Protein AF-A0A9P8SIM9-F1 (afdb_monomer)

Foldseek 3Di:
DDDDPPDPVQPPDDDDVPPVVVVVVVVVVVVVVVVPDDDDDDDDDDDDDDDDDDDDDPDDPDDPDDDPPDDPPCPPPFDKKWKKKWWFQPPPPDDDDDDPDDPPRDHIFIWIWIQDDPDDQFGTKIWFWDDDLQQFTDIDIDTGDDLVVLLVVVVVVVPDDDDDDDDDDDPDDPPPPDPSTHTDDIGTQAIFGNVCVVVLVVLLVVLGGGGNQDDVVHGPDVPDDDDDRVNSVVSSSVVCVVVVGGGRCPPPPPD

pLDDT: mean 73.56, std 20.82, range [33.5, 98.06]

Mean predicted aligned error: 15.2 Å

Secondary structure (DSSP, 8-state):
-------TTSSS--TTSHHHHHHHHHHHHHHHTTTT------------PPPPPPPPPPPP---TT--------------EEEEEEEEE------------S----PPPEEEEEEE--SSSS--EEEEEEEEETTTEEEEEEEEE--HHHHHHHHHHHTS-PPPP----------------PPEEEEEEEEEEEGGGHHHHHHHHHHSPPP---EETTEESSTTS----HHHHHHHHHHHHHHTT-EE--------

Solvent-accessible surface area (backbone atoms only — not comparable to full-atom values): 16528 Å² total; per-residue (Å²): 140,80,84,82,90,76,63,88,85,69,78,83,64,72,77,87,64,48,67,62,56,54,46,51,52,51,50,50,54,56,53,64,62,60,78,70,66,79,92,81,82,88,88,86,91,79,94,74,83,80,79,84,79,79,79,82,77,76,82,74,88,73,75,93,77,74,80,78,73,73,72,87,79,69,70,75,76,73,48,69,26,46,33,29,41,35,35,24,48,54,70,76,83,77,85,81,87,87,74,96,65,81,84,73,75,67,66,64,47,35,36,38,38,35,42,74,42,96,73,70,90,52,24,25,39,37,43,36,48,50,72,42,52,58,78,19,34,42,72,50,80,42,80,33,61,56,67,68,59,57,42,50,54,57,57,64,68,73,71,68,80,84,80,80,87,80,95,73,88,82,79,80,72,84,85,75,81,67,80,88,57,51,67,73,45,79,41,83,57,30,36,27,48,52,88,43,47,65,58,52,51,50,50,47,67,70,49,72,51,46,59,59,44,28,61,80,94,41,60,73,51,84,86,60,78,91,68,51,41,55,54,52,53,52,50,40,52,52,50,32,40,74,71,68,47,40,45,61,68,78,72,81,80,75,125

InterPro domains:
  IPR046670 Protein of unknown function DUF6540 [PF20174] (183-247)

Organism: NCBI:txid111463

Radius of gyration: 27.9 Å; Cα contacts (8 Å, |Δi|>4): 263; chains: 1; bounding box: 62×76×85 Å

Nearest PDB structures (foldseek):
  4v7e-assembly1_CB  TM=2.431E-01  e=4.559E+00  Triticum aestivum
  6uz7-assembly1_AB  TM=2.032E-01  e=3.611E+00  Kluyveromyces lactis

Sequence (255 aa):
MERIIGNEYCCAISPPAAPDFCLHMALFYRRCNRTGQPLRTSPATVLASPPPTPPPARPLPLPPGCCRAQPPSREPRMGRYAVYRLIYESGRAGGGHHHQHQHQHQPPLHRLFVETGLAGPVRGLYLDVTGSPETGMRYTEMPGDDPERLAAAAVSTSSSPLPSLFSASSASPPSSSAPVLALQTKTLVGTIAAEDFDRFRDICRRNPPPPRQFDGARRLVPWVPVRRSQDWVHESIARSVAEGILDVGLRQQSA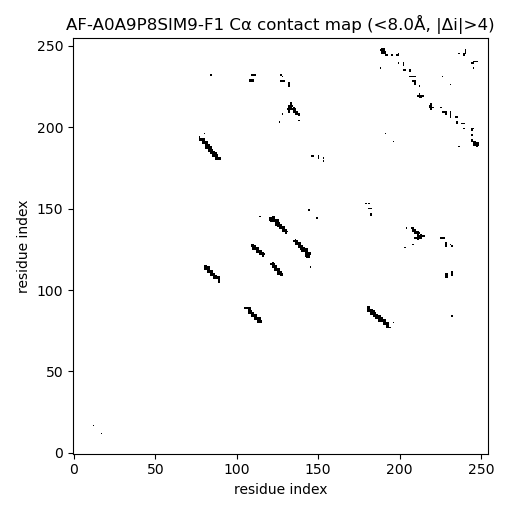

Structure (mmCIF, N/CA/C/O backbone):
data_AF-A0A9P8SIM9-F1
#
_entry.id   AF-A0A9P8SIM9-F1
#
loop_
_atom_site.group_PDB
_atom_site.id
_atom_site.type_symbol
_atom_site.label_atom_id
_atom_site.label_alt_id
_atom_site.label_comp_id
_atom_site.label_asym_id
_atom_site.label_entity_id
_atom_site.label_seq_id
_atom_site.pdbx_PDB_ins_code
_atom_site.Cartn_x
_atom_site.Cartn_y
_atom_site.Cartn_z
_atom_site.occupancy
_atom_site.B_iso_or_equiv
_atom_site.auth_seq_id
_atom_site.auth_comp_id
_atom_site.auth_asym_id
_atom_site.auth_atom_id
_atom_site.pdbx_PDB_model_num
ATOM 1 N N . MET A 1 1 ? -32.862 12.623 -4.678 1.00 33.50 1 MET A N 1
ATOM 2 C CA . MET A 1 1 ? -32.352 11.561 -5.571 1.00 33.50 1 MET A CA 1
ATOM 3 C C . MET A 1 1 ? -30.937 11.939 -5.973 1.00 33.50 1 MET A C 1
ATOM 5 O O . MET A 1 1 ? -30.756 12.684 -6.926 1.00 33.50 1 MET A O 1
ATOM 9 N N . GLU A 1 2 ? -29.949 11.513 -5.191 1.00 34.03 2 GLU A N 1
ATOM 10 C CA . GLU A 1 2 ? -28.532 11.722 -5.508 1.00 34.03 2 GLU A CA 1
ATOM 11 C C . GLU A 1 2 ? -28.018 10.559 -6.359 1.00 34.03 2 GLU A C 1
ATOM 13 O O . GLU A 1 2 ? -28.406 9.406 -6.166 1.00 34.03 2 GLU A O 1
ATOM 18 N N . ARG A 1 3 ? -27.201 10.889 -7.363 1.00 34.34 3 ARG A N 1
ATOM 19 C CA . ARG A 1 3 ? -26.697 9.955 -8.370 1.00 34.34 3 ARG A CA 1
ATOM 20 C C . ARG A 1 3 ? -25.709 8.976 -7.734 1.00 34.34 3 ARG A C 1
ATOM 22 O O . ARG A 1 3 ? -24.690 9.380 -7.188 1.00 34.34 3 ARG A O 1
ATOM 29 N N . ILE A 1 4 ? -26.010 7.689 -7.861 1.00 37.62 4 ILE A N 1
ATOM 30 C CA . ILE A 1 4 ? -25.121 6.576 -7.527 1.00 37.62 4 ILE A CA 1
ATOM 31 C C . ILE A 1 4 ? -23.921 6.631 -8.485 1.00 37.62 4 ILE A C 1
ATOM 33 O O . ILE A 1 4 ? -24.071 6.361 -9.676 1.00 37.62 4 ILE A O 1
ATOM 37 N N . ILE A 1 5 ? -22.733 6.980 -7.985 1.00 43.72 5 ILE A N 1
ATOM 38 C CA . ILE A 1 5 ? -21.467 6.746 -8.693 1.00 43.72 5 ILE A CA 1
ATOM 39 C C . ILE A 1 5 ? -21.086 5.295 -8.407 1.00 43.72 5 ILE A C 1
ATOM 41 O O . ILE A 1 5 ? -20.429 4.976 -7.423 1.00 43.72 5 ILE A O 1
ATOM 45 N N . GLY A 1 6 ? -21.603 4.390 -9.229 1.00 43.78 6 GLY A N 1
ATOM 46 C CA . GLY A 1 6 ? -21.235 2.983 -9.218 1.00 43.78 6 GLY A CA 1
ATOM 47 C C . GLY A 1 6 ? -20.910 2.572 -10.639 1.00 43.78 6 GLY A C 1
ATOM 48 O O . GLY A 1 6 ? -21.838 2.258 -11.373 1.00 43.78 6 GLY A O 1
ATOM 49 N N . ASN A 1 7 ? -19.631 2.645 -11.037 1.00 41.56 7 ASN A N 1
ATOM 50 C CA . A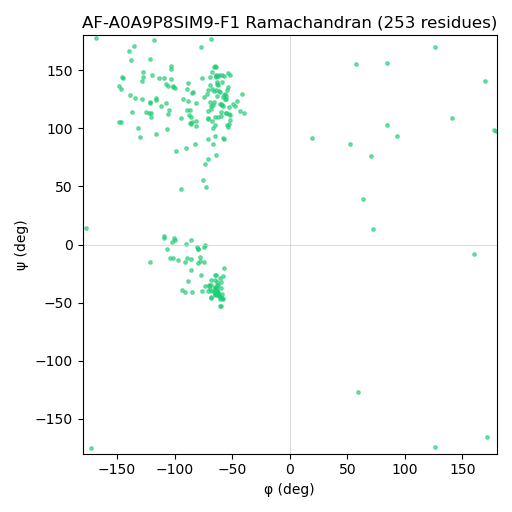SN A 1 7 ? -19.088 1.836 -12.145 1.00 41.56 7 ASN A CA 1
ATOM 51 C C . ASN A 1 7 ? -17.582 1.968 -12.439 1.00 41.56 7 ASN A C 1
ATOM 53 O O . ASN A 1 7 ? -17.118 1.478 -13.467 1.00 41.56 7 ASN A O 1
ATOM 57 N N . GLU A 1 8 ? -16.766 2.547 -11.564 1.00 45.84 8 GLU A N 1
ATOM 58 C CA . GLU A 1 8 ? -15.333 2.705 -11.866 1.00 45.84 8 GLU A CA 1
ATOM 59 C C . GLU A 1 8 ? -14.495 1.410 -11.786 1.00 45.84 8 GLU A C 1
ATOM 61 O O . GLU A 1 8 ? -13.321 1.410 -12.146 1.00 45.84 8 GLU A O 1
ATOM 66 N N . TYR A 1 9 ? -15.108 0.266 -11.455 1.00 47.44 9 TYR A N 1
ATOM 67 C CA . TYR A 1 9 ? -14.453 -1.050 -11.508 1.00 47.44 9 TYR A CA 1
ATOM 68 C C . TYR A 1 9 ? -14.570 -1.786 -12.856 1.00 47.44 9 TYR A C 1
ATOM 70 O O . TYR A 1 9 ? -13.851 -2.761 -13.060 1.00 47.44 9 TYR A O 1
ATOM 78 N N . CYS A 1 10 ? -15.418 -1.343 -13.794 1.00 42.34 10 CYS A N 1
ATOM 79 C CA . CYS A 1 10 ? -15.639 -2.075 -15.055 1.00 42.34 10 CYS A CA 1
ATOM 80 C C . CYS A 1 10 ? -14.905 -1.496 -16.279 1.00 42.34 10 CYS A C 1
ATOM 82 O O . CYS A 1 10 ? -14.829 -2.165 -17.306 1.00 42.34 10 CYS A O 1
ATOM 84 N N . CYS A 1 11 ? -14.336 -0.289 -16.202 1.00 40.94 11 CYS A N 1
ATOM 85 C CA . CYS A 1 11 ? -13.889 0.430 -17.406 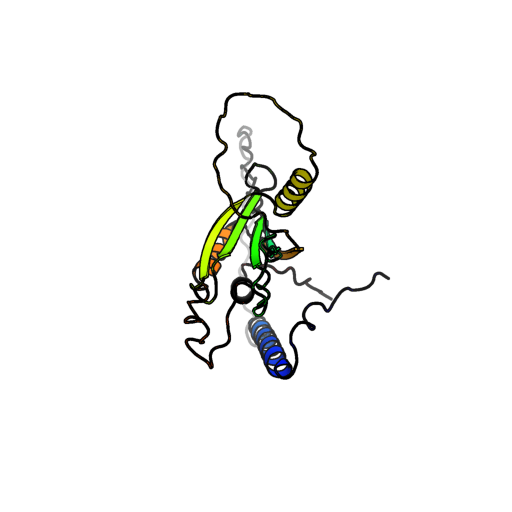1.00 40.94 11 CYS A CA 1
ATOM 86 C C . CYS A 1 11 ? -12.380 0.352 -17.715 1.00 40.94 11 CYS A C 1
ATOM 88 O O . CYS A 1 11 ? -11.939 0.973 -18.676 1.00 40.94 11 CYS A O 1
ATOM 90 N N . ALA A 1 12 ? -11.578 -0.396 -16.948 1.00 44.53 12 ALA A N 1
ATOM 91 C CA . ALA A 1 12 ? -10.123 -0.474 -17.162 1.00 44.53 12 ALA A CA 1
ATOM 92 C C . ALA A 1 12 ? -9.638 -1.756 -17.872 1.00 44.53 12 ALA A C 1
ATOM 94 O O . ALA A 1 12 ? -8.434 -1.925 -18.062 1.00 44.53 12 ALA A O 1
ATOM 95 N N . ILE A 1 13 ? -10.540 -2.662 -18.271 1.00 45.72 13 ILE A N 1
ATOM 96 C CA . ILE A 1 13 ? -10.179 -3.899 -18.981 1.00 45.72 13 ILE A CA 1
ATOM 97 C C . ILE A 1 13 ? -10.586 -3.756 -20.450 1.00 45.72 13 ILE A C 1
ATOM 99 O O . ILE A 1 13 ? -11.751 -3.927 -20.803 1.00 45.72 13 ILE A O 1
ATOM 103 N N . SER A 1 14 ? -9.627 -3.435 -21.319 1.00 38.97 14 SER A N 1
ATOM 104 C CA . SER A 1 14 ? -9.856 -3.432 -22.768 1.00 38.97 14 SER A CA 1
ATOM 105 C C . SER A 1 14 ? -10.167 -4.859 -23.270 1.00 38.97 14 SER A C 1
ATOM 107 O O . SER A 1 14 ? -9.442 -5.793 -22.908 1.00 38.97 14 SER A O 1
ATOM 109 N N . PRO A 1 15 ? -11.205 -5.074 -24.108 1.00 42.22 15 PRO A N 1
ATOM 110 C CA . PRO A 1 15 ? -11.483 -6.379 -24.721 1.00 42.22 15 PRO A CA 1
ATOM 111 C C . PRO A 1 15 ? -10.313 -6.818 -25.622 1.00 42.22 15 PRO A C 1
ATOM 113 O O . PRO A 1 15 ? -9.701 -5.949 -26.248 1.00 42.22 15 PRO A O 1
ATOM 116 N N . PRO A 1 16 ? -9.980 -8.127 -25.714 1.00 47.75 16 PRO A N 1
ATOM 117 C CA . PRO A 1 16 ? -10.908 -9.265 -25.646 1.00 47.75 16 PRO A CA 1
ATOM 118 C C . PRO A 1 16 ? -10.836 -10.144 -24.377 1.00 47.75 16 PRO A C 1
ATOM 120 O O . PRO A 1 16 ? -11.513 -11.164 -24.323 1.00 47.75 16 PRO A O 1
ATOM 123 N N . ALA A 1 17 ? -10.068 -9.778 -23.343 1.00 49.59 17 ALA A N 1
ATOM 124 C CA . ALA A 1 17 ? -9.865 -10.624 -22.148 1.00 49.59 17 ALA A CA 1
ATOM 125 C C . ALA A 1 17 ? -10.940 -10.475 -21.041 1.00 49.59 17 ALA A C 1
ATOM 127 O O . ALA A 1 17 ? -10.836 -11.080 -19.973 1.00 49.59 17 ALA A O 1
ATOM 128 N N . ALA A 1 18 ? -11.982 -9.674 -21.281 1.00 49.56 18 ALA A N 1
ATOM 129 C CA . ALA A 1 18 ? -13.028 -9.370 -20.303 1.00 49.56 18 ALA A CA 1
ATOM 130 C C . ALA A 1 18 ? -13.875 -10.570 -19.805 1.00 49.56 18 ALA A C 1
ATOM 132 O O . ALA A 1 18 ? -14.232 -10.553 -18.624 1.00 49.56 18 ALA A O 1
ATOM 133 N N . PRO A 1 19 ? -14.204 -11.618 -20.597 1.00 52.16 19 PRO A N 1
ATOM 134 C CA . PRO A 1 19 ? -15.088 -12.665 -20.084 1.00 52.16 19 PRO A CA 1
ATOM 135 C C . PRO A 1 19 ? -14.418 -13.529 -19.003 1.00 52.16 19 PRO A C 1
ATOM 137 O O . PRO A 1 19 ? -15.072 -13.865 -18.015 1.00 52.16 19 PRO A O 1
ATOM 140 N N . ASP A 1 20 ? -13.116 -13.812 -19.114 1.00 48.16 20 ASP A N 1
ATOM 141 C CA . ASP A 1 20 ? -12.416 -14.676 -18.152 1.00 48.16 20 ASP A CA 1
ATOM 142 C C . ASP A 1 20 ? -12.171 -13.987 -16.804 1.00 48.16 20 ASP A C 1
ATOM 144 O O . ASP A 1 20 ? -12.282 -14.619 -15.751 1.00 48.16 20 ASP A O 1
ATOM 148 N N . PHE A 1 21 ? -11.904 -12.676 -16.803 1.00 50.91 21 PHE A N 1
ATOM 149 C CA . PHE A 1 21 ? -11.682 -11.926 -15.563 1.00 50.91 21 PHE A CA 1
ATOM 150 C C . PHE A 1 21 ? -12.983 -11.744 -14.764 1.00 50.91 21 PHE A C 1
ATOM 152 O O . PHE A 1 21 ? -13.005 -11.935 -13.545 1.00 50.91 21 PHE A O 1
ATOM 159 N N . CYS A 1 22 ? -14.098 -11.471 -15.452 1.00 56.62 22 CYS A N 1
ATOM 160 C CA . CYS A 1 22 ? -15.421 -11.434 -14.831 1.00 56.62 22 CYS A CA 1
ATOM 161 C C . CYS A 1 22 ? -15.848 -12.814 -14.305 1.00 56.62 22 CYS A C 1
ATOM 163 O O . CYS A 1 22 ? -16.425 -12.895 -13.220 1.00 56.62 22 CYS A O 1
ATOM 165 N N . LEU A 1 23 ? -15.517 -13.904 -15.012 1.00 56.38 23 LEU A N 1
ATOM 166 C CA . LEU A 1 23 ? -15.751 -15.272 -14.538 1.00 56.38 23 LEU A CA 1
ATOM 167 C C . LEU A 1 23 ? -14.911 -15.607 -13.303 1.00 56.38 23 LEU A C 1
ATOM 169 O O . LEU A 1 23 ? -15.435 -16.216 -12.373 1.00 56.38 23 LEU A O 1
ATOM 173 N N . HIS A 1 24 ? -13.648 -15.177 -13.238 1.00 57.09 24 HIS A N 1
ATOM 174 C CA . HIS A 1 24 ? -12.802 -15.412 -12.067 1.00 57.09 24 HIS A CA 1
ATOM 175 C C . HIS A 1 24 ? -13.335 -14.681 -10.828 1.00 57.09 24 HIS A C 1
ATOM 177 O O . HIS A 1 24 ? -13.437 -15.282 -9.757 1.00 57.09 24 HIS A O 1
ATOM 183 N N . MET A 1 25 ? -13.771 -13.423 -10.980 1.00 60.44 25 MET A N 1
ATOM 184 C CA . MET A 1 25 ? -14.437 -12.691 -9.898 1.00 60.44 25 MET A CA 1
ATOM 185 C C . MET A 1 25 ? -15.777 -13.327 -9.511 1.00 60.44 25 MET A C 1
ATOM 187 O O . MET A 1 25 ? -16.041 -13.516 -8.325 1.00 60.44 25 MET A O 1
ATOM 191 N N . ALA A 1 26 ? -16.604 -13.734 -10.476 1.00 60.47 26 ALA A N 1
ATOM 192 C CA . ALA A 1 26 ? -17.878 -14.394 -10.196 1.00 60.47 26 ALA A CA 1
ATOM 193 C C . ALA A 1 26 ? -17.693 -15.743 -9.476 1.00 60.47 26 ALA A C 1
ATOM 195 O O . ALA A 1 26 ? -18.434 -16.053 -8.542 1.00 60.47 26 ALA A O 1
ATOM 196 N N . LEU A 1 27 ? -16.689 -16.539 -9.860 1.00 62.84 27 LEU A N 1
ATOM 197 C CA . LEU A 1 27 ? -16.353 -17.806 -9.205 1.00 62.84 27 LEU A CA 1
ATOM 198 C C . LEU A 1 27 ? -15.777 -17.591 -7.803 1.00 62.84 27 LEU A C 1
ATOM 200 O O . LEU A 1 27 ? -16.130 -18.342 -6.892 1.00 62.84 27 LEU A O 1
ATOM 204 N N . PHE A 1 28 ? -14.953 -16.558 -7.615 1.00 68.19 28 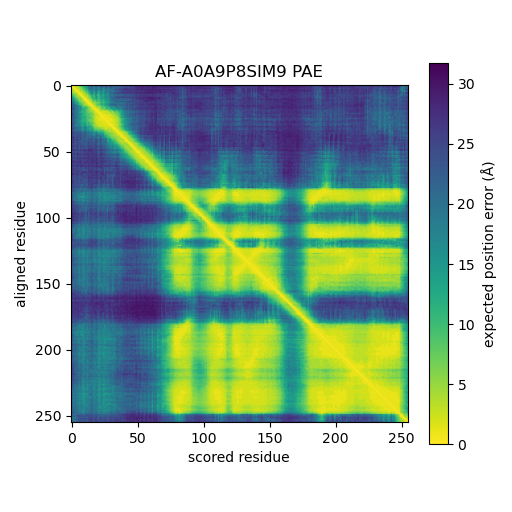PHE A N 1
ATOM 205 C CA . PHE A 1 28 ? -14.446 -16.159 -6.305 1.00 68.19 28 PHE A CA 1
ATOM 206 C C . PHE A 1 28 ? -15.603 -15.808 -5.358 1.00 68.19 28 PHE A C 1
ATOM 208 O O . PHE A 1 28 ? -15.752 -16.444 -4.314 1.00 68.19 28 PHE A O 1
ATOM 215 N N . TYR A 1 29 ? -16.513 -14.917 -5.766 1.00 62.31 29 TYR A N 1
ATOM 216 C CA . TYR A 1 29 ? -17.678 -14.566 -4.946 1.00 62.31 29 TYR A CA 1
ATOM 217 C C . TYR A 1 29 ? -18.626 -15.748 -4.710 1.00 62.31 29 TYR A C 1
ATOM 219 O O . TYR A 1 29 ? -19.139 -15.918 -3.603 1.00 62.31 29 TYR A O 1
ATOM 227 N N . ARG A 1 30 ? -18.826 -16.624 -5.703 1.00 61.06 30 ARG A N 1
ATOM 228 C CA . ARG A 1 30 ? -19.672 -17.821 -5.553 1.00 61.06 30 ARG A CA 1
ATOM 229 C C . ARG A 1 30 ? -19.066 -18.853 -4.596 1.00 61.06 30 ARG A C 1
ATOM 231 O O . ARG A 1 30 ? -19.814 -19.565 -3.925 1.00 61.06 30 ARG A O 1
ATOM 238 N N . ARG A 1 31 ? -17.733 -18.939 -4.510 1.00 55.25 31 ARG A N 1
ATOM 239 C CA . ARG A 1 31 ? -17.022 -19.823 -3.572 1.00 55.25 31 ARG A CA 1
ATOM 240 C C . ARG A 1 31 ? -17.044 -19.268 -2.149 1.00 55.25 31 ARG A C 1
ATOM 242 O O . ARG A 1 31 ? -17.313 -20.035 -1.229 1.00 55.25 31 ARG A O 1
ATOM 249 N N . CYS A 1 32 ? -16.876 -17.957 -1.981 1.00 52.94 32 CYS A N 1
ATOM 250 C CA . CYS A 1 32 ? -16.99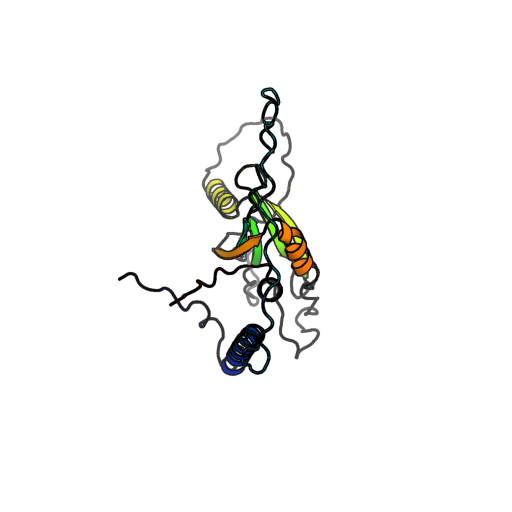0 -17.286 -0.682 1.00 52.94 32 CYS A CA 1
ATOM 251 C C . CYS A 1 32 ? -18.412 -17.347 -0.100 1.00 52.94 32 CYS A C 1
ATOM 253 O O . CYS A 1 32 ? -18.574 -17.439 1.112 1.00 52.94 32 CYS A O 1
ATOM 255 N N . ASN A 1 33 ? -19.450 -17.383 -0.943 1.00 51.69 33 ASN A N 1
ATOM 256 C CA . ASN A 1 33 ? -20.834 -17.485 -0.469 1.00 51.69 33 ASN A CA 1
ATOM 257 C C . ASN A 1 33 ? -21.242 -18.915 -0.043 1.00 51.69 33 ASN A C 1
ATOM 259 O O . ASN A 1 33 ? -22.264 -19.108 0.609 1.00 51.69 33 ASN A O 1
ATOM 263 N N . ARG A 1 34 ? -20.455 -19.947 -0.390 1.00 49.25 34 ARG A N 1
ATOM 264 C CA . ARG A 1 34 ? -20.747 -21.348 -0.024 1.00 49.25 34 ARG A CA 1
ATOM 265 C C . ARG A 1 34 ? -20.234 -21.753 1.354 1.00 49.25 34 ARG A C 1
ATOM 267 O O . ARG A 1 34 ? -20.765 -22.695 1.929 1.00 49.25 34 ARG A O 1
ATOM 274 N N . THR A 1 35 ? -19.243 -21.056 1.899 1.00 50.75 35 THR A N 1
ATOM 275 C CA . THR A 1 35 ? -18.707 -21.336 3.242 1.00 50.75 35 THR A CA 1
ATOM 276 C C . THR A 1 35 ? -19.567 -20.761 4.372 1.00 50.75 35 THR A C 1
ATOM 278 O O . THR A 1 35 ? -19.279 -21.018 5.534 1.00 50.75 35 THR A O 1
ATOM 281 N N . GLY A 1 36 ? -20.633 -20.019 4.046 1.00 46.44 36 GLY A N 1
ATOM 282 C CA . GLY A 1 36 ? -21.530 -19.378 5.011 1.00 46.44 36 GLY A CA 1
ATOM 283 C C . GLY A 1 36 ? -22.862 -20.090 5.277 1.00 46.44 36 GLY A C 1
ATOM 284 O O . GLY A 1 36 ? -23.686 -19.525 5.988 1.00 46.44 36 GLY A O 1
ATOM 285 N N . GLN A 1 37 ? -23.122 -21.287 4.732 1.00 44.50 37 GLN A N 1
ATOM 286 C CA . GLN A 1 37 ? -24.339 -22.031 5.088 1.00 44.50 37 GLN A CA 1
ATOM 287 C C . GLN A 1 37 ? -24.113 -22.901 6.336 1.00 44.50 37 GLN A C 1
ATOM 289 O O . GLN A 1 37 ? -23.405 -23.906 6.247 1.00 44.50 37 GLN A O 1
ATOM 294 N N . PRO A 1 38 ? -24.738 -22.590 7.489 1.00 44.34 38 PRO A N 1
ATOM 295 C CA . PRO A 1 38 ? -24.854 -23.562 8.563 1.00 44.34 38 PRO A CA 1
ATOM 296 C C . PRO A 1 38 ? -25.766 -24.698 8.086 1.00 44.34 38 PRO A C 1
ATOM 298 O O . PRO A 1 38 ? -26.929 -24.468 7.748 1.00 44.34 38 PRO A O 1
ATOM 301 N N . LEU A 1 39 ? -25.243 -25.929 8.052 1.00 46.66 39 LEU A N 1
ATOM 302 C CA . LEU A 1 39 ? -26.055 -27.133 7.870 1.00 46.66 39 LEU A CA 1
ATOM 303 C C . LEU A 1 39 ? -27.181 -27.128 8.911 1.00 46.66 39 LEU A C 1
ATOM 305 O O . LEU A 1 39 ? -26.929 -27.277 10.108 1.00 46.66 39 LEU A O 1
ATOM 309 N N . ARG A 1 40 ? -28.429 -26.971 8.466 1.00 48.25 40 ARG A N 1
ATOM 310 C CA . ARG A 1 40 ? -29.593 -27.106 9.340 1.00 48.25 40 ARG A CA 1
ATOM 311 C C . ARG A 1 40 ? -30.788 -27.692 8.590 1.00 48.25 40 ARG A C 1
ATOM 313 O O . ARG A 1 40 ? -31.421 -26.975 7.832 1.00 48.25 40 ARG A O 1
ATOM 320 N N . THR A 1 41 ? -31.066 -28.971 8.871 1.00 40.28 41 THR A N 1
ATOM 321 C CA . THR A 1 41 ? -32.377 -29.677 8.918 1.00 40.28 41 THR A CA 1
ATOM 322 C C . THR A 1 41 ? -32.074 -31.148 9.285 1.00 40.28 41 THR A C 1
ATOM 324 O O . THR A 1 41 ? -31.445 -31.819 8.476 1.00 40.28 41 THR A O 1
ATOM 327 N N . SER A 1 42 ? -32.174 -31.614 10.547 1.00 45.56 42 SER A N 1
ATOM 328 C CA . SER A 1 42 ? -33.349 -32.087 11.346 1.00 45.56 42 SER A CA 1
ATOM 329 C C . SER A 1 42 ? -34.150 -33.251 10.726 1.00 45.56 42 SER A C 1
ATOM 331 O O . SER A 1 42 ? -34.219 -33.288 9.502 1.00 45.56 42 SER A O 1
ATOM 333 N N . PRO A 1 43 ? -34.898 -34.092 11.494 1.00 64.50 43 PRO A N 1
ATOM 334 C CA . PRO A 1 43 ? -34.950 -34.312 12.959 1.00 64.50 43 PRO A CA 1
ATOM 335 C C . PRO A 1 43 ? -34.977 -35.816 13.372 1.00 64.50 43 PRO A C 1
ATOM 337 O O . PRO A 1 43 ? -35.177 -36.677 12.525 1.00 64.50 43 PRO A O 1
ATOM 340 N N . ALA A 1 44 ? -34.839 -36.131 14.673 1.00 42.28 44 ALA A N 1
ATOM 341 C CA . ALA A 1 44 ? -35.776 -36.983 15.438 1.00 42.28 44 ALA A CA 1
ATOM 342 C C . ALA A 1 44 ? -35.234 -37.378 16.837 1.00 42.28 44 ALA A C 1
ATOM 344 O O . ALA A 1 44 ? -34.080 -37.760 16.996 1.00 42.28 44 ALA A O 1
ATOM 345 N N . THR A 1 45 ? -36.160 -37.367 17.803 1.00 44.34 45 THR A N 1
ATOM 346 C CA . THR A 1 45 ? -36.226 -38.243 18.992 1.00 44.34 45 THR A CA 1
ATOM 347 C C . THR A 1 45 ? -35.429 -37.870 20.257 1.00 44.34 45 THR A C 1
ATOM 349 O O . THR A 1 45 ? -34.244 -38.138 20.396 1.00 44.34 45 THR A O 1
ATOM 352 N N . VAL A 1 46 ? -36.174 -37.333 21.229 1.00 47.06 46 VAL A N 1
ATOM 353 C CA . VAL A 1 46 ? -36.461 -37.848 22.593 1.00 47.06 46 VAL A CA 1
ATOM 354 C C . VAL A 1 46 ? -36.445 -36.678 23.574 1.00 47.06 46 VAL A C 1
ATOM 356 O O . VAL A 1 46 ? -35.408 -36.116 23.911 1.00 47.06 46 VAL A O 1
ATOM 359 N N . LEU A 1 47 ? -37.645 -36.343 24.044 1.00 55.22 47 LEU A N 1
ATOM 360 C CA . LEU A 1 47 ? -37.893 -35.490 25.196 1.00 55.22 47 LEU A CA 1
ATOM 361 C C . LEU A 1 47 ? -37.294 -36.169 26.443 1.00 55.22 47 LEU A C 1
ATOM 363 O O . LEU A 1 47 ? -37.819 -37.183 26.900 1.00 55.22 47 LEU A O 1
ATOM 367 N N . ALA A 1 48 ? -36.216 -35.617 26.995 1.00 58.03 48 ALA A N 1
ATOM 368 C CA . ALA A 1 48 ? -35.774 -35.907 28.355 1.00 58.03 48 ALA A CA 1
ATOM 369 C C . ALA A 1 48 ? -35.967 -34.639 29.190 1.00 58.03 48 ALA A C 1
ATOM 371 O O . ALA A 1 48 ? -35.440 -33.574 28.863 1.00 58.03 48 ALA A O 1
ATOM 372 N N . SER A 1 49 ? -36.791 -34.752 30.228 1.00 65.56 49 SER A N 1
ATOM 373 C CA . SER A 1 49 ? -37.142 -33.670 31.144 1.00 65.56 49 SER A CA 1
ATOM 374 C C . SER A 1 49 ? -35.899 -33.086 31.834 1.00 65.56 49 SER A C 1
ATOM 376 O O . SER A 1 49 ? -35.018 -33.851 32.234 1.00 65.56 49 SER A O 1
ATOM 378 N N . PRO A 1 50 ? -35.816 -31.756 32.019 1.00 74.25 50 PRO A N 1
ATOM 379 C CA . PRO A 1 50 ? -34.706 -31.138 32.734 1.00 74.25 50 PRO A CA 1
ATOM 380 C C . PRO A 1 50 ? -34.752 -31.474 34.239 1.00 74.25 50 PRO A C 1
ATOM 382 O O . PRO A 1 50 ? -35.842 -31.549 34.816 1.00 74.25 50 PRO A O 1
ATOM 385 N N . PRO A 1 51 ? -33.591 -31.658 34.896 1.00 76.38 51 PRO A N 1
ATOM 386 C CA . PRO A 1 51 ? -33.517 -31.822 36.343 1.00 76.38 51 PRO A CA 1
ATOM 387 C C . PRO A 1 51 ? -33.940 -30.533 37.074 1.00 76.38 51 PRO A C 1
ATOM 389 O O . PRO A 1 51 ? -33.786 -29.435 36.532 1.00 76.38 51 PRO A O 1
ATOM 392 N N . PRO A 1 52 ? -34.465 -30.648 38.307 1.00 72.94 52 PRO A N 1
ATOM 393 C CA . PRO A 1 52 ? -34.946 -29.514 39.086 1.00 72.94 52 PRO A CA 1
ATOM 394 C C . PRO A 1 52 ? -33.827 -28.507 39.377 1.00 72.94 52 PRO A C 1
ATOM 396 O O . PRO A 1 52 ? -32.737 -28.861 39.827 1.00 72.94 52 PRO A O 1
ATOM 399 N N . THR A 1 53 ? -34.134 -27.236 39.130 1.00 76.00 53 THR A N 1
ATOM 400 C CA . THR A 1 53 ? -33.283 -26.079 39.405 1.00 76.00 53 THR A CA 1
ATOM 401 C C . THR A 1 53 ? -32.918 -26.026 40.895 1.00 76.00 53 THR A C 1
ATOM 403 O O . THR A 1 53 ? -33.826 -26.042 41.732 1.00 76.00 53 THR A O 1
ATOM 406 N N . PRO A 1 54 ? -31.627 -25.936 41.267 1.00 75.81 54 PRO A N 1
ATOM 407 C CA . PRO A 1 54 ? -31.251 -25.708 42.655 1.00 75.81 54 PRO A CA 1
ATOM 408 C C . PRO A 1 54 ? -31.762 -24.334 43.125 1.00 75.81 54 PRO A C 1
ATOM 410 O O . PRO A 1 54 ? -31.783 -23.379 42.340 1.00 75.81 54 PRO A O 1
ATOM 413 N N . PRO A 1 55 ? -32.192 -24.216 44.393 1.00 76.62 55 PRO A N 1
ATOM 414 C CA . PRO A 1 55 ? -32.720 -22.972 44.932 1.00 76.62 55 PRO A CA 1
ATOM 415 C C . PRO A 1 55 ? -31.659 -21.860 44.895 1.00 76.62 55 PRO A C 1
ATOM 417 O O . PRO A 1 55 ? -30.471 -22.133 45.096 1.00 76.62 55 PRO A O 1
ATOM 420 N N . PRO A 1 56 ? -32.067 -20.599 44.667 1.00 69.81 56 PRO A N 1
ATOM 421 C CA . PRO A 1 56 ? -31.151 -19.470 44.643 1.00 69.81 56 PRO A CA 1
ATOM 422 C C . PRO A 1 56 ? -30.453 -19.343 45.999 1.00 69.81 56 PRO A C 1
ATOM 424 O O . PRO A 1 56 ? -31.098 -19.168 47.037 1.00 69.81 56 PRO A O 1
ATOM 427 N N . ALA A 1 57 ? -29.122 -19.430 45.987 1.00 64.00 57 ALA A N 1
ATOM 428 C CA . ALA A 1 57 ? -28.307 -19.134 47.152 1.00 64.00 57 ALA A CA 1
ATOM 429 C C . ALA A 1 57 ? -28.603 -17.695 47.597 1.00 64.00 57 ALA A C 1
ATOM 431 O O . ALA A 1 57 ? -28.429 -16.743 46.833 1.00 64.00 57 ALA A O 1
ATOM 432 N N . ARG A 1 58 ? -29.099 -17.547 48.831 1.00 67.94 58 ARG A N 1
ATOM 433 C CA . ARG A 1 58 ? -29.328 -16.242 49.456 1.00 67.94 58 ARG A CA 1
ATOM 434 C C . ARG A 1 58 ? -28.018 -15.443 49.433 1.00 67.94 58 ARG A C 1
ATOM 436 O O . ARG A 1 58 ? -27.020 -15.945 49.953 1.00 67.94 58 ARG A O 1
ATOM 443 N N . PRO A 1 59 ? -28.011 -14.217 48.883 1.00 64.56 59 PRO A N 1
ATOM 444 C CA . PRO A 1 59 ? -26.862 -13.330 48.978 1.00 64.56 59 PRO A CA 1
ATOM 445 C C . PRO A 1 59 ? -26.547 -13.080 50.452 1.00 64.56 59 PRO A C 1
ATOM 447 O O . PRO A 1 59 ? -27.397 -12.593 51.201 1.00 64.56 59 PRO A O 1
ATOM 450 N N . LEU A 1 60 ? -25.341 -13.452 50.877 1.00 76.62 60 LEU A N 1
ATOM 451 C CA . LEU A 1 60 ? -24.848 -13.093 52.199 1.00 76.62 60 LEU A CA 1
ATOM 452 C C . LEU A 1 60 ? -24.744 -11.559 52.288 1.00 76.62 60 LEU A C 1
ATOM 454 O O . LEU A 1 60 ? -24.317 -10.930 51.314 1.00 76.62 60 LEU A O 1
ATOM 458 N N . PRO A 1 61 ? -25.118 -10.944 53.424 1.00 68.88 61 PRO A N 1
ATOM 459 C CA . PRO A 1 61 ? -24.930 -9.517 53.647 1.00 68.88 61 PRO A CA 1
ATOM 460 C C . PRO A 1 61 ? -23.438 -9.194 53.553 1.00 68.88 61 PRO A C 1
ATOM 462 O O . PRO A 1 61 ? -22.645 -9.625 54.390 1.00 68.88 61 PRO A O 1
ATOM 465 N N . LEU A 1 62 ? -23.047 -8.474 52.503 1.00 67.81 62 LEU A N 1
ATOM 466 C CA . LEU A 1 62 ? -21.681 -7.991 52.370 1.00 67.81 62 LEU A CA 1
ATOM 467 C C . LEU A 1 62 ? -21.430 -6.906 53.429 1.00 67.81 62 LEU A C 1
ATOM 469 O O . LEU A 1 62 ? -22.294 -6.049 53.640 1.00 67.81 62 LEU A O 1
ATOM 473 N N . PRO A 1 63 ? -20.264 -6.927 54.093 1.00 71.38 63 PRO A N 1
ATOM 474 C CA . PRO A 1 63 ? -19.919 -5.944 55.105 1.00 71.38 63 PRO A CA 1
ATOM 475 C C . PRO A 1 63 ? -19.861 -4.529 54.498 1.00 71.38 63 PRO A C 1
ATOM 477 O O . PRO A 1 63 ? -19.309 -4.343 53.407 1.00 71.38 63 PRO A O 1
ATOM 480 N N . PRO A 1 64 ? -20.400 -3.511 55.189 1.00 59.38 64 PRO A N 1
ATOM 481 C CA . PRO A 1 64 ? -20.265 -2.122 54.777 1.00 59.38 64 PRO A CA 1
ATOM 482 C C . PRO A 1 64 ? -18.812 -1.688 55.003 1.00 59.38 64 PRO A C 1
ATOM 484 O O . PRO A 1 64 ? -18.384 -1.533 56.142 1.00 59.38 64 PRO A O 1
ATOM 487 N N . GLY A 1 65 ? -18.029 -1.518 53.935 1.00 59.03 65 GLY A N 1
ATOM 488 C CA . GLY A 1 65 ? -16.686 -0.942 54.090 1.00 59.03 65 GLY A CA 1
ATOM 489 C C . GLY A 1 65 ? -15.663 -1.183 52.986 1.00 59.03 65 GLY A C 1
ATOM 490 O O . GLY A 1 65 ? -14.612 -0.553 53.013 1.00 59.03 65 GLY A O 1
ATOM 491 N N . CYS A 1 66 ? -15.922 -2.034 51.993 1.00 45.91 66 CYS A N 1
ATOM 492 C CA . CYS A 1 66 ? -14.976 -2.182 50.888 1.00 45.91 66 CYS A CA 1
ATOM 493 C C . CYS A 1 66 ? -15.264 -1.133 49.815 1.00 45.91 66 CYS A C 1
ATOM 495 O O . CYS A 1 66 ? -16.227 -1.253 49.056 1.00 45.91 66 CYS A O 1
ATOM 497 N N . CYS A 1 67 ? -14.415 -0.104 49.757 1.00 53.19 67 CYS A N 1
ATOM 498 C CA . CYS A 1 67 ? -14.286 0.799 48.622 1.00 53.19 67 CYS A CA 1
ATOM 499 C C . CYS A 1 67 ? -14.393 -0.015 47.331 1.00 53.19 67 CYS A C 1
ATOM 501 O O . CYS A 1 67 ? -13.547 -0.865 47.049 1.00 53.19 67 CYS A O 1
ATOM 503 N N . ARG A 1 68 ? -15.471 0.209 46.577 1.00 54.28 68 ARG A N 1
ATOM 504 C CA . ARG A 1 68 ? -15.705 -0.416 45.280 1.00 54.28 68 ARG A CA 1
ATOM 505 C C . ARG A 1 68 ? -14.639 0.134 44.339 1.00 54.28 68 ARG A C 1
ATOM 507 O O . ARG A 1 68 ? -14.855 1.159 43.701 1.00 54.28 68 ARG A O 1
ATOM 514 N N . ALA A 1 69 ? -13.470 -0.505 44.323 1.00 58.22 69 ALA A N 1
ATOM 515 C CA . ALA A 1 69 ? -12.459 -0.296 43.306 1.00 58.22 69 ALA A CA 1
ATOM 516 C C . ALA A 1 69 ? -13.181 -0.481 41.973 1.00 58.22 69 ALA A C 1
ATOM 518 O O . ALA A 1 69 ? -13.633 -1.582 41.654 1.00 58.22 69 ALA A O 1
ATOM 519 N N . GLN A 1 70 ? -13.407 0.624 41.259 1.00 58.62 70 GLN A N 1
ATOM 520 C CA . GLN A 1 70 ? -13.893 0.559 39.892 1.00 58.62 70 GLN A CA 1
ATOM 521 C C . GLN A 1 70 ? -12.924 -0.370 39.155 1.00 58.62 70 GLN A C 1
ATOM 523 O O . GLN A 1 70 ? -11.732 -0.054 39.116 1.00 58.62 70 GLN A O 1
ATOM 528 N N . PRO A 1 71 ? -13.376 -1.515 38.609 1.00 60.81 71 PRO A N 1
ATOM 529 C CA . PRO A 1 71 ? -12.519 -2.272 37.716 1.00 60.81 71 PRO A CA 1
ATOM 530 C C . PRO A 1 71 ? -12.088 -1.298 36.612 1.00 60.81 71 PRO A C 1
ATOM 532 O O . PRO A 1 71 ? -12.962 -0.563 36.130 1.00 60.81 71 PRO A O 1
ATOM 535 N N . PRO A 1 72 ? -10.794 -1.218 36.242 1.00 58.62 72 PRO A N 1
ATOM 536 C CA . PRO A 1 72 ? -10.328 -0.380 35.142 1.00 58.62 72 PRO A CA 1
ATOM 537 C C . PRO A 1 72 ? -10.938 -0.904 33.836 1.00 58.62 72 PRO A C 1
ATOM 539 O O . PRO A 1 72 ? -10.316 -1.598 33.047 1.00 58.62 72 PRO A O 1
ATOM 542 N N . SER A 1 73 ? -12.210 -0.583 33.628 1.00 48.91 73 SER A N 1
ATOM 543 C CA . SER A 1 73 ? -13.056 -1.031 32.527 1.00 48.91 73 SER A CA 1
ATOM 544 C C . SER A 1 73 ? -12.987 0.021 31.433 1.00 48.91 73 SER A C 1
ATOM 546 O O . SER A 1 73 ? -13.992 0.520 30.939 1.00 48.91 73 SER A O 1
ATOM 548 N N . ARG A 1 74 ? -11.769 0.437 31.100 1.00 50.66 74 ARG A N 1
ATOM 549 C CA . ARG A 1 74 ? -11.498 0.901 29.752 1.00 50.66 74 ARG A CA 1
ATOM 550 C C . ARG A 1 74 ? -10.873 -0.295 29.078 1.00 50.66 74 ARG A C 1
ATOM 552 O O . ARG A 1 74 ? -9.653 -0.377 28.985 1.00 50.66 74 ARG A O 1
ATOM 559 N N . GLU A 1 75 ? -11.724 -1.227 28.640 1.00 49.19 75 GLU A N 1
ATOM 560 C CA . GLU A 1 75 ? -11.325 -2.030 27.493 1.00 49.19 75 GLU A CA 1
ATOM 561 C C . GLU A 1 75 ? -10.764 -1.037 26.473 1.00 49.19 75 GLU A C 1
ATOM 563 O O . GLU A 1 75 ? -11.429 -0.026 26.184 1.00 49.19 75 GLU A O 1
ATOM 568 N N . PRO A 1 76 ? -9.514 -1.219 26.021 1.00 55.69 76 PRO A N 1
ATOM 569 C CA . PRO A 1 76 ? -9.004 -0.405 24.944 1.00 55.69 76 PRO A CA 1
ATOM 570 C C . PRO A 1 76 ? -10.007 -0.589 23.816 1.00 55.69 76 PRO A C 1
ATOM 572 O O . PRO A 1 76 ? -10.186 -1.701 23.328 1.00 55.69 76 PRO A O 1
ATOM 575 N N . ARG A 1 77 ? -10.732 0.480 23.461 1.00 58.44 77 ARG A N 1
ATOM 576 C CA . ARG A 1 77 ? -11.518 0.491 22.231 1.00 58.44 77 ARG A CA 1
ATOM 577 C C . ARG A 1 77 ? -10.515 0.140 21.150 1.00 58.44 77 ARG A C 1
ATOM 579 O O . ARG A 1 77 ? -9.664 0.975 20.844 1.00 58.44 77 ARG A O 1
ATOM 586 N N . MET A 1 78 ? -10.548 -1.110 20.692 1.00 70.06 78 MET A N 1
ATOM 587 C CA . MET A 1 78 ? -9.616 -1.615 19.700 1.00 70.06 78 MET A CA 1
ATOM 588 C C . MET A 1 78 ? -9.727 -0.670 18.516 1.00 70.06 78 MET A C 1
ATOM 590 O O . MET A 1 78 ? -10.802 -0.490 17.935 1.00 70.06 78 MET A O 1
ATOM 594 N N . GLY A 1 79 ? -8.640 0.065 18.278 1.00 88.94 79 GLY A N 1
ATOM 595 C CA . GLY A 1 79 ? -8.597 1.043 17.208 1.00 88.94 79 GLY A CA 1
ATOM 596 C C . GLY A 1 79 ? -8.872 0.327 15.895 1.00 88.94 79 GLY A C 1
ATOM 597 O O . GLY A 1 79 ? -8.502 -0.831 15.723 1.00 88.94 79 GLY A O 1
ATOM 598 N N . ARG A 1 80 ? -9.537 0.999 14.965 1.00 92.75 80 ARG A N 1
ATOM 599 C CA . ARG A 1 80 ? -9.565 0.549 13.576 1.00 92.75 80 ARG A CA 1
ATOM 600 C C . ARG A 1 80 ? -8.661 1.470 12.785 1.00 92.75 80 ARG A C 1
ATOM 602 O O . ARG A 1 80 ? -8.713 2.683 12.985 1.00 92.75 80 ARG A O 1
ATOM 609 N N . TYR A 1 81 ? -7.851 0.901 11.907 1.00 95.12 81 TYR A N 1
ATOM 610 C CA . TYR A 1 81 ? -6.999 1.664 11.005 1.00 95.12 81 TYR A CA 1
ATOM 611 C C . TYR A 1 81 ? -7.630 1.701 9.623 1.00 95.12 81 TYR A C 1
ATOM 613 O O . TYR A 1 81 ? -8.125 0.686 9.129 1.00 95.12 81 TYR A O 1
ATOM 621 N N . ALA A 1 82 ? -7.635 2.879 9.007 1.00 94.69 82 ALA A N 1
ATOM 622 C CA . ALA A 1 82 ? -8.123 3.048 7.648 1.00 94.69 82 ALA A CA 1
ATOM 623 C C . ALA A 1 82 ? -7.007 2.691 6.661 1.00 94.69 82 ALA A C 1
ATOM 625 O O . ALA A 1 82 ? -5.871 3.146 6.801 1.00 94.69 82 ALA A O 1
ATOM 626 N N . VAL A 1 83 ? -7.327 1.865 5.667 1.00 96.44 83 VAL A N 1
ATOM 627 C CA . VAL A 1 83 ? -6.391 1.459 4.617 1.00 96.44 83 VAL A CA 1
ATOM 628 C C . VAL A 1 83 ? -6.780 2.159 3.327 1.00 96.44 83 VAL A C 1
ATOM 630 O O . VAL A 1 83 ? -7.887 1.978 2.818 1.00 96.44 83 VAL A O 1
ATOM 633 N N . TYR A 1 84 ? -5.854 2.932 2.774 1.00 96.44 84 TYR A N 1
ATOM 634 C CA . TYR A 1 84 ? -6.034 3.680 1.540 1.00 96.44 84 TYR A CA 1
ATOM 635 C C . TYR A 1 84 ? -5.129 3.140 0.440 1.00 96.44 84 TYR A C 1
ATOM 637 O O . TYR A 1 84 ? -3.973 2.783 0.670 1.00 96.44 84 TYR A O 1
ATOM 645 N N . ARG A 1 85 ? -5.645 3.147 -0.785 1.00 96.44 85 ARG A N 1
ATOM 646 C CA . ARG A 1 85 ? -4.870 2.998 -2.012 1.00 96.44 85 ARG A CA 1
ATOM 647 C C . ARG A 1 85 ? -4.508 4.386 -2.510 1.00 96.44 85 ARG A C 1
ATOM 649 O O . ARG A 1 85 ? -5.388 5.219 -2.720 1.00 96.44 85 ARG A O 1
ATOM 656 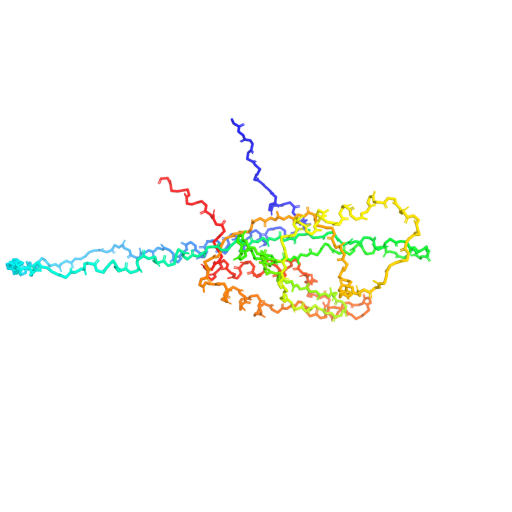N N . LEU A 1 86 ? -3.220 4.610 -2.718 1.00 95.00 86 LEU A N 1
ATOM 657 C CA . LEU A 1 86 ? -2.682 5.854 -3.246 1.00 95.00 86 LEU A CA 1
ATOM 658 C C . LEU A 1 86 ? -2.216 5.646 -4.6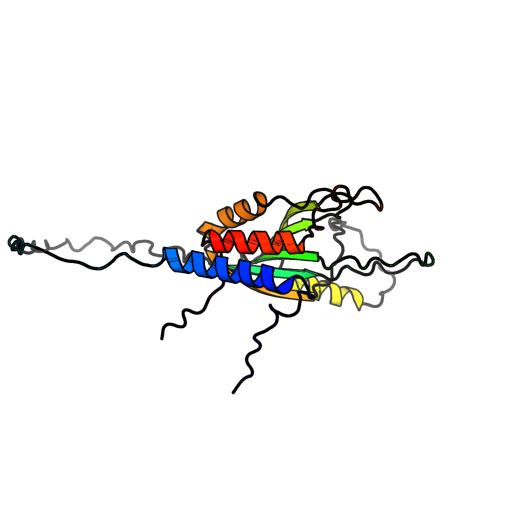85 1.00 95.00 86 LEU A C 1
ATOM 660 O O . LEU A 1 86 ? -1.598 4.625 -5.002 1.00 95.00 86 LEU A O 1
ATOM 664 N N . ILE A 1 87 ? -2.511 6.620 -5.539 1.00 94.25 87 ILE A N 1
ATOM 665 C CA . ILE A 1 87 ? -2.038 6.698 -6.920 1.00 94.25 87 ILE A CA 1
ATOM 666 C C . ILE A 1 87 ? -1.267 8.001 -7.059 1.00 94.25 87 ILE A C 1
ATOM 668 O O . ILE A 1 87 ? -1.812 9.078 -6.814 1.00 94.25 87 ILE A O 1
ATOM 672 N N . TYR A 1 88 ? -0.006 7.890 -7.449 1.00 90.94 88 TYR A N 1
ATOM 673 C CA . TYR A 1 88 ? 0.856 9.028 -7.720 1.00 90.94 88 TYR A CA 1
ATOM 674 C C . TYR A 1 88 ? 1.132 9.141 -9.211 1.00 90.94 88 TYR A C 1
ATOM 676 O O . TYR A 1 88 ? 1.341 8.131 -9.893 1.00 90.94 88 TYR A O 1
ATOM 684 N N . GLU A 1 89 ? 1.195 10.377 -9.695 1.00 89.00 89 GLU A N 1
ATOM 685 C CA . GLU A 1 89 ? 1.658 10.649 -11.045 1.00 89.00 89 GLU A CA 1
ATOM 686 C C . GLU A 1 89 ? 3.143 10.311 -11.141 1.00 89.00 89 GLU A C 1
ATOM 688 O O . GLU A 1 89 ? 3.947 10.686 -10.280 1.00 89.00 89 GLU A O 1
ATOM 693 N N . SER A 1 90 ? 3.528 9.606 -12.201 1.00 80.56 90 SER A N 1
ATOM 694 C CA . SER A 1 90 ? 4.933 9.500 -12.563 1.00 80.56 90 SER A CA 1
ATOM 695 C C . SER A 1 90 ? 5.395 10.891 -12.985 1.00 80.56 90 SER A C 1
ATOM 697 O O . SER A 1 90 ? 5.079 11.338 -14.090 1.00 80.56 90 SER A O 1
ATOM 699 N N . GLY A 1 91 ? 6.073 11.604 -12.084 1.00 68.62 91 GLY A N 1
ATOM 700 C CA . GLY A 1 91 ? 6.553 12.952 -12.353 1.00 68.62 91 GLY A CA 1
ATOM 701 C C . GLY A 1 91 ? 7.283 12.985 -13.692 1.00 68.62 91 GLY A C 1
ATOM 702 O O . GLY A 1 91 ? 8.251 12.252 -13.900 1.00 68.62 91 GLY A O 1
ATOM 703 N N . ARG A 1 92 ? 6.798 13.816 -14.618 1.00 60.19 92 ARG A N 1
ATOM 704 C CA . ARG A 1 92 ? 7.500 14.126 -15.861 1.00 60.19 92 ARG A CA 1
ATOM 705 C C . ARG A 1 92 ? 8.764 14.858 -15.426 1.00 60.19 92 ARG A C 1
ATOM 707 O O . ARG A 1 92 ? 8.690 16.048 -15.146 1.00 60.19 92 ARG A O 1
ATOM 714 N N . ALA A 1 93 ? 9.871 14.133 -15.247 1.00 55.81 93 ALA A N 1
ATOM 715 C CA . ALA A 1 93 ? 11.146 14.714 -14.844 1.00 55.81 93 ALA A CA 1
ATOM 716 C C . ALA A 1 93 ? 11.453 15.863 -15.813 1.00 55.81 93 ALA A C 1
ATOM 718 O O . ALA A 1 93 ? 11.710 15.651 -16.999 1.00 55.81 93 ALA A O 1
ATOM 719 N N . GLY A 1 94 ? 11.246 17.085 -15.332 1.00 51.94 94 GLY A N 1
ATOM 720 C CA . GLY A 1 94 ? 11.249 18.273 -16.159 1.00 51.94 94 GLY A CA 1
ATOM 721 C C . GLY A 1 94 ? 12.667 18.594 -16.600 1.00 51.94 94 GLY A C 1
ATOM 722 O O . GLY A 1 94 ? 13.556 18.718 -15.768 1.00 51.94 94 GLY A O 1
ATOM 723 N N . GLY A 1 95 ? 12.834 18.793 -17.906 1.00 52.31 95 GLY A N 1
ATOM 724 C CA . GLY A 1 95 ? 13.860 19.681 -18.448 1.00 52.31 95 GLY A CA 1
ATOM 725 C C . GLY A 1 95 ? 15.192 19.032 -18.811 1.00 52.31 95 GLY A C 1
ATOM 726 O O . GLY A 1 95 ? 16.116 18.992 -18.010 1.00 52.31 95 GLY A O 1
ATOM 727 N N . GLY A 1 96 ? 15.327 18.640 -20.078 1.00 51.28 96 GLY A N 1
ATOM 728 C CA . GLY A 1 96 ? 16.620 18.341 -20.692 1.00 51.28 96 GLY A CA 1
ATOM 729 C C . GLY A 1 96 ? 16.453 17.849 -22.124 1.00 51.28 96 GLY A C 1
ATOM 730 O O . GLY A 1 96 ? 16.096 16.703 -22.352 1.00 51.28 96 GLY A O 1
ATOM 731 N N . HIS A 1 97 ? 16.630 18.755 -23.081 1.00 53.53 97 HIS A N 1
ATOM 732 C CA . HIS A 1 97 ? 16.332 18.610 -24.504 1.00 53.53 97 HIS A CA 1
ATOM 733 C C . HIS A 1 97 ? 16.955 17.391 -25.220 1.00 53.53 97 HIS A C 1
ATOM 735 O O . HIS A 1 97 ? 18.101 17.026 -24.997 1.00 53.53 97 HIS A O 1
ATOM 741 N N . HIS A 1 98 ? 16.194 16.905 -26.211 1.00 52.12 98 HIS A N 1
ATOM 742 C CA . HIS A 1 98 ? 16.636 16.194 -27.420 1.00 52.12 98 HIS A CA 1
ATOM 743 C C . HIS A 1 98 ? 17.190 14.772 -27.258 1.00 52.12 98 HIS A C 1
ATOM 745 O O . HIS A 1 98 ? 18.359 14.520 -27.516 1.00 52.12 98 HIS A O 1
ATOM 751 N N . HIS A 1 99 ? 16.294 13.807 -27.042 1.00 53.31 99 HIS A N 1
ATOM 752 C CA . HIS A 1 99 ? 16.256 12.606 -27.886 1.00 53.31 99 HIS A CA 1
ATOM 753 C C . HIS A 1 99 ? 14.812 12.106 -27.981 1.00 53.31 99 HIS A C 1
ATOM 755 O O . HIS A 1 99 ? 14.240 11.576 -27.033 1.00 53.31 99 HIS A O 1
ATOM 761 N N . GLN A 1 100 ? 14.204 12.335 -29.143 1.00 56.03 100 GLN A N 1
ATOM 762 C CA . GLN A 1 100 ? 12.838 11.962 -29.506 1.00 56.03 100 GLN A CA 1
ATOM 763 C C . GLN A 1 100 ? 12.758 10.453 -29.800 1.00 56.03 100 GLN A C 1
ATOM 765 O O . GLN A 1 100 ? 12.358 10.036 -30.879 1.00 56.03 100 GLN A O 1
ATOM 770 N N . HIS A 1 101 ? 13.175 9.617 -28.851 1.00 55.59 101 HIS A N 1
ATOM 771 C CA . HIS A 1 101 ? 12.957 8.176 -28.908 1.00 55.59 101 HIS A CA 1
ATOM 772 C C . HIS A 1 101 ? 11.853 7.818 -27.915 1.00 55.59 101 HIS A C 1
ATOM 774 O O . HIS A 1 101 ? 12.024 7.992 -26.715 1.00 55.59 101 HIS A O 1
ATOM 780 N N . GLN A 1 102 ? 10.705 7.394 -28.464 1.00 57.09 102 GLN A N 1
ATOM 781 C CA . GLN A 1 102 ? 9.549 6.772 -27.801 1.00 57.09 102 GLN A CA 1
ATOM 782 C C . GLN A 1 102 ? 9.472 7.003 -26.286 1.00 57.09 102 GLN A C 1
ATOM 784 O O . GLN A 1 102 ? 9.984 6.213 -25.496 1.00 57.09 102 GLN A O 1
ATOM 789 N N . HIS A 1 103 ? 8.767 8.066 -25.892 1.00 51.59 103 HIS A N 1
ATOM 790 C CA . HIS A 1 103 ? 8.323 8.272 -24.518 1.00 51.59 103 HIS A CA 1
ATOM 791 C C . HIS A 1 103 ? 7.467 7.080 -24.069 1.00 51.59 103 HIS A C 1
ATOM 793 O O . HIS A 1 103 ? 6.249 7.063 -24.243 1.00 51.59 103 HIS A O 1
ATOM 799 N N . GLN A 1 104 ? 8.104 6.067 -23.487 1.00 63.53 104 GLN A N 1
ATOM 800 C CA . GLN A 1 104 ? 7.405 5.094 -22.669 1.00 63.53 104 GLN A CA 1
ATOM 801 C C . GLN A 1 104 ? 6.883 5.859 -21.458 1.00 63.53 104 GLN A C 1
ATOM 803 O O . GLN A 1 104 ? 7.644 6.244 -20.571 1.00 63.53 104 GLN A O 1
ATOM 808 N N . HIS A 1 105 ? 5.583 6.150 -21.471 1.00 69.62 105 HIS A N 1
ATOM 809 C CA . HIS A 1 105 ? 4.879 6.688 -20.319 1.00 69.62 105 HIS A CA 1
ATOM 810 C C . HIS A 1 105 ? 5.161 5.778 -19.124 1.00 69.62 105 HIS A C 1
ATOM 812 O O . HIS A 1 105 ? 4.750 4.613 -19.104 1.00 69.62 105 HIS A O 1
ATOM 818 N N . GLN A 1 106 ? 5.910 6.298 -18.153 1.00 77.62 106 GLN A N 1
ATOM 819 C CA . GLN A 1 106 ? 6.129 5.594 -16.905 1.00 77.62 106 GLN A CA 1
ATOM 820 C C . GLN A 1 106 ? 4.752 5.394 -16.251 1.00 77.62 106 GLN A C 1
ATOM 822 O O . GLN A 1 106 ? 3.940 6.318 -16.237 1.00 77.62 106 GLN A O 1
ATOM 827 N N . PRO A 1 107 ? 4.416 4.180 -15.795 1.00 84.81 107 PRO A N 1
ATOM 828 C CA . PRO A 1 107 ? 3.123 3.955 -15.175 1.00 84.81 107 PRO A CA 1
ATOM 829 C C . PRO A 1 107 ? 2.974 4.747 -13.876 1.00 84.81 107 PRO A C 1
ATOM 831 O O . PRO A 1 107 ? 3.976 4.983 -13.193 1.00 84.81 107 PRO A O 1
ATOM 834 N N . PRO A 1 108 ? 1.730 5.081 -13.493 1.00 90.44 108 PRO A N 1
ATOM 835 C CA . PRO A 1 108 ? 1.459 5.645 -12.182 1.00 90.44 108 PRO A CA 1
ATOM 836 C C . PRO A 1 108 ? 1.962 4.708 -11.078 1.00 90.44 108 PRO A C 1
ATOM 838 O O . PRO A 1 108 ? 1.919 3.477 -11.197 1.00 90.44 108 PRO A O 1
ATOM 841 N N . LEU A 1 109 ? 2.449 5.301 -9.990 1.00 91.88 109 LEU A N 1
ATOM 842 C CA . LEU A 1 109 ? 2.940 4.548 -8.844 1.00 91.88 109 LEU A CA 1
ATOM 843 C C . LEU A 1 109 ? 1.785 4.275 -7.882 1.00 91.88 109 LEU A C 1
ATOM 845 O O . LEU A 1 109 ? 1.142 5.201 -7.387 1.00 91.88 109 LEU A O 1
ATOM 849 N N . HIS A 1 110 ? 1.557 2.997 -7.589 1.00 94.88 110 HIS A N 1
ATOM 850 C CA . HIS A 1 110 ? 0.554 2.560 -6.627 1.00 94.88 110 HIS A CA 1
ATOM 851 C C . HIS A 1 110 ? 1.193 2.230 -5.281 1.00 94.88 110 HIS A C 1
ATOM 853 O O . HIS A 1 110 ? 2.211 1.538 -5.228 1.00 94.88 110 HIS A O 1
ATOM 859 N N . ARG A 1 111 ? 0.571 2.701 -4.197 1.00 95.75 111 ARG A N 1
ATOM 860 C CA . ARG A 1 111 ? 0.992 2.436 -2.814 1.00 95.75 111 ARG A CA 1
ATOM 861 C C . ARG A 1 111 ? -0.211 2.145 -1.925 1.00 95.75 111 ARG A C 1
ATOM 863 O O . ARG A 1 111 ? -1.328 2.555 -2.241 1.00 95.75 111 ARG A O 1
ATOM 870 N N . LEU A 1 112 ? 0.029 1.479 -0.804 1.00 97.38 112 LEU A N 1
ATOM 871 C CA . LEU A 1 112 ? -0.919 1.398 0.301 1.00 97.38 112 LEU A CA 1
ATOM 872 C C . LEU A 1 112 ? -0.478 2.347 1.414 1.00 97.38 112 LEU A C 1
ATOM 874 O O . LEU A 1 112 ? 0.713 2.488 1.687 1.00 97.38 112 LEU A O 1
ATOM 878 N N . PHE A 1 113 ? -1.446 2.984 2.056 1.00 96.75 113 PHE A N 1
ATOM 879 C CA . PHE A 1 113 ? -1.238 3.795 3.247 1.00 96.75 113 PHE A CA 1
ATOM 880 C C . PHE A 1 113 ? -2.203 3.344 4.329 1.00 96.75 113 PHE A C 1
ATOM 882 O O . PHE A 1 113 ? -3.412 3.296 4.102 1.00 96.75 113 PHE A O 1
ATOM 889 N N . VAL A 1 114 ? -1.664 2.997 5.492 1.00 96.38 114 VAL A N 1
ATOM 890 C CA . VAL A 1 114 ? -2.451 2.633 6.667 1.00 96.38 114 VAL A CA 1
ATOM 891 C C . VAL A 1 114 ? -2.401 3.787 7.649 1.00 96.38 114 VAL A C 1
ATOM 893 O O . VAL A 1 114 ? -1.335 4.106 8.166 1.00 96.38 114 VAL A O 1
ATOM 896 N N . GLU A 1 115 ? -3.543 4.405 7.909 1.00 94.81 115 GLU A N 1
ATOM 897 C CA . GLU A 1 115 ? -3.675 5.495 8.870 1.00 94.81 115 GLU A CA 1
ATOM 898 C C . GLU A 1 115 ? -3.784 4.916 10.286 1.00 94.81 115 GLU A C 1
ATOM 900 O O . GLU A 1 115 ? -4.801 4.323 10.652 1.00 94.81 115 GLU A O 1
ATOM 905 N N . THR A 1 116 ? -2.709 5.048 11.070 1.00 90.50 116 THR A N 1
ATOM 906 C CA . THR A 1 116 ? -2.561 4.398 12.385 1.00 90.50 116 THR A CA 1
ATOM 907 C C . THR A 1 116 ? -2.755 5.339 13.573 1.00 90.50 116 THR A C 1
ATOM 909 O O . THR A 1 116 ? -2.887 4.871 14.704 1.00 90.50 116 THR A O 1
ATOM 912 N N . GLY A 1 117 ? -2.795 6.659 13.359 1.00 81.50 117 GLY A N 1
ATOM 913 C CA . GLY A 1 117 ? -2.859 7.636 14.445 1.00 81.50 117 GLY A CA 1
ATOM 914 C C . GLY A 1 117 ? -3.668 8.885 14.108 1.00 81.50 117 GLY A C 1
ATOM 915 O O . GLY A 1 117 ? -3.470 9.517 13.075 1.00 81.50 117 GLY A O 1
ATOM 916 N N . LEU A 1 118 ? -4.537 9.294 15.039 1.00 65.00 118 LEU A N 1
ATOM 917 C CA . LEU A 1 118 ? -5.315 10.533 14.919 1.00 65.00 118 LEU A CA 1
ATOM 918 C C . LEU A 1 118 ? -4.480 11.787 15.234 1.00 65.00 118 LEU A C 1
ATOM 920 O O . LEU A 1 118 ? -4.780 12.859 14.709 1.00 65.00 118 LEU A O 1
ATOM 924 N N . ALA A 1 119 ? -3.423 11.674 16.045 1.00 56.59 119 ALA A N 1
ATOM 925 C CA . ALA A 1 119 ? -2.567 12.787 16.459 1.00 56.59 119 ALA A CA 1
ATOM 926 C C . ALA A 1 119 ? -1.098 12.346 16.592 1.00 56.59 119 ALA A C 1
ATOM 928 O O . ALA A 1 119 ? -0.827 11.235 17.038 1.00 56.59 119 ALA A O 1
ATOM 929 N N . GLY A 1 120 ? -0.163 13.226 16.222 1.00 59.84 120 GLY A N 1
ATOM 930 C CA . GLY A 1 120 ? 1.283 12.978 16.261 1.00 59.84 120 GLY A CA 1
ATOM 931 C C . GLY A 1 120 ? 1.982 13.237 14.916 1.00 59.84 120 GLY A C 1
ATOM 932 O O . GLY A 1 120 ? 1.300 13.457 13.914 1.00 59.84 120 GLY A O 1
ATOM 933 N N . PRO A 1 121 ? 3.329 13.238 14.894 1.00 61.09 121 PRO A N 1
ATOM 934 C CA . PRO A 1 121 ? 4.136 13.531 13.701 1.00 61.09 121 PRO A CA 1
ATOM 935 C C . PRO A 1 121 ? 4.226 12.367 12.701 1.00 61.09 121 PRO A C 1
ATOM 937 O O . PRO A 1 121 ? 4.729 12.544 11.603 1.00 61.09 121 PRO A O 1
ATOM 940 N N . VAL A 1 122 ? 3.783 11.165 13.077 1.00 71.94 122 VAL A N 1
ATOM 941 C CA . VAL A 1 122 ? 3.663 10.015 12.174 1.00 71.94 122 VAL A CA 1
ATOM 942 C C . VAL A 1 122 ? 2.220 9.548 12.262 1.00 71.94 122 VAL A C 1
ATOM 944 O O . VAL A 1 122 ? 1.776 9.118 13.326 1.00 71.94 122 VAL A O 1
ATOM 947 N N . ARG A 1 123 ? 1.476 9.683 11.161 1.00 85.62 123 ARG A N 1
ATOM 948 C CA . ARG A 1 123 ? 0.029 9.398 11.118 1.00 85.62 123 ARG A CA 1
ATOM 949 C C . ARG A 1 123 ? -0.301 8.111 10.372 1.00 85.62 123 ARG A C 1
ATOM 951 O O . ARG A 1 123 ? -1.456 7.692 10.360 1.00 85.62 123 ARG A O 1
ATOM 958 N N . GLY A 1 124 ? 0.699 7.453 9.791 1.00 92.75 124 GLY A N 1
ATOM 959 C CA . GLY A 1 124 ? 0.490 6.169 9.153 1.00 92.75 124 GLY A CA 1
ATOM 960 C C . GLY A 1 124 ? 1.749 5.454 8.694 1.00 92.75 124 GLY A C 1
ATOM 961 O O . GLY A 1 124 ? 2.881 5.880 8.936 1.00 92.75 124 GLY A O 1
ATOM 962 N N . LEU A 1 125 ? 1.510 4.333 8.023 1.00 95.00 125 LEU A N 1
ATOM 963 C CA . LEU A 1 125 ? 2.517 3.460 7.443 1.00 95.00 125 LEU A CA 1
ATOM 964 C C . LEU A 1 125 ? 2.275 3.336 5.939 1.00 95.00 125 LEU A C 1
ATOM 966 O O . LEU A 1 125 ? 1.208 2.902 5.505 1.00 95.00 125 LEU A O 1
ATOM 970 N N . TYR A 1 126 ? 3.282 3.691 5.152 1.00 95.88 126 TYR A N 1
ATOM 971 C CA . TYR A 1 126 ? 3.324 3.435 3.722 1.00 95.88 126 TYR A CA 1
ATOM 972 C C . TYR A 1 126 ? 3.857 2.028 3.474 1.00 95.88 126 TYR A C 1
ATOM 974 O O . TYR A 1 126 ? 4.907 1.658 3.999 1.00 95.88 126 TYR A O 1
ATOM 982 N N . LEU A 1 127 ? 3.135 1.271 2.654 1.00 96.81 127 LEU A N 1
ATOM 983 C CA . LEU A 1 127 ? 3.537 -0.038 2.156 1.00 96.81 127 LEU A CA 1
ATOM 984 C C . LEU A 1 127 ? 3.574 0.060 0.635 1.00 96.81 127 LEU A C 1
ATOM 986 O O . LEU A 1 127 ? 2.540 0.271 -0.011 1.00 96.81 127 LEU A O 1
ATOM 990 N N . ASP A 1 128 ? 4.759 -0.051 0.053 1.00 94.81 128 ASP A N 1
ATOM 991 C CA . ASP A 1 128 ? 4.914 0.073 -1.385 1.00 94.81 128 ASP A CA 1
ATOM 992 C C . ASP A 1 128 ? 5.902 -0.921 -1.977 1.00 94.81 128 ASP A C 1
ATOM 994 O O . ASP A 1 128 ? 6.658 -1.616 -1.297 1.00 94.81 128 ASP A O 1
ATOM 998 N N . VAL A 1 129 ? 5.832 -1.003 -3.301 1.00 94.81 129 VAL A N 1
ATOM 999 C CA . VAL A 1 129 ? 6.767 -1.756 -4.113 1.00 94.81 129 VAL A CA 1
ATOM 1000 C C . VAL A 1 129 ? 7.425 -0.776 -5.072 1.00 94.81 129 VAL A C 1
ATOM 1002 O O . VAL A 1 129 ? 6.783 -0.237 -5.975 1.00 94.81 129 VAL A O 1
ATOM 1005 N N . THR A 1 130 ? 8.706 -0.508 -4.828 1.00 91.25 130 THR A N 1
ATOM 1006 C CA . THR A 1 130 ? 9.524 0.447 -5.586 1.00 91.25 130 THR A CA 1
ATOM 1007 C C . THR A 1 130 ? 10.457 -0.283 -6.545 1.00 91.25 130 THR A C 1
ATOM 1009 O O . THR A 1 130 ? 10.859 -1.411 -6.283 1.00 91.25 130 THR A O 1
ATOM 1012 N N . GLY A 1 131 ? 10.817 0.345 -7.664 1.00 90.06 131 GLY A N 1
ATOM 1013 C CA . GLY A 1 131 ? 11.708 -0.230 -8.680 1.00 90.06 131 GLY A CA 1
ATOM 1014 C C . GLY A 1 131 ? 11.098 -0.200 -10.079 1.00 90.06 131 GLY A C 1
ATOM 1015 O O . GLY A 1 131 ? 10.024 0.369 -10.284 1.00 90.06 131 GLY A O 1
ATOM 1016 N N . SER A 1 132 ? 11.788 -0.804 -11.047 1.00 90.12 132 SER A N 1
ATOM 1017 C CA . SER A 1 132 ? 11.302 -0.931 -12.426 1.00 90.12 132 SER A CA 1
ATOM 1018 C C . SER A 1 132 ? 11.214 -2.402 -12.837 1.00 90.12 132 SER A C 1
ATOM 1020 O O . SER A 1 132 ? 11.877 -3.256 -12.246 1.00 90.12 132 SER A O 1
ATOM 1022 N N . PRO A 1 133 ? 10.431 -2.741 -13.875 1.00 90.19 133 PRO A N 1
ATOM 1023 C CA . PRO A 1 133 ? 10.450 -4.086 -14.449 1.00 90.19 133 PRO A CA 1
ATOM 1024 C C . PRO A 1 133 ? 11.843 -4.538 -14.932 1.00 90.19 133 PRO A C 1
ATOM 1026 O O . PRO A 1 133 ? 12.075 -5.737 -15.069 1.00 90.19 133 PRO A O 1
ATOM 1029 N N . GLU A 1 134 ? 12.775 -3.616 -15.187 1.00 90.31 134 GLU A N 1
ATOM 1030 C CA . GLU A 1 134 ? 14.126 -3.918 -15.688 1.00 90.31 134 GLU A CA 1
ATOM 1031 C C . GLU A 1 134 ? 15.123 -4.194 -14.564 1.00 90.31 134 GLU A C 1
ATOM 1033 O O . GLU A 1 134 ? 16.044 -4.983 -14.753 1.00 90.31 134 GLU A O 1
ATOM 1038 N N . THR A 1 135 ? 14.955 -3.559 -13.403 1.00 92.06 135 THR A N 1
ATOM 1039 C CA . THR A 1 135 ? 15.812 -3.769 -12.222 1.00 92.06 135 THR A CA 1
ATOM 1040 C C . THR A 1 135 ? 15.204 -4.753 -11.226 1.00 92.06 135 THR A C 1
ATOM 1042 O O . THR A 1 135 ? 15.902 -5.278 -10.362 1.00 92.06 135 THR A O 1
ATOM 1045 N N . GLY A 1 136 ? 13.917 -5.061 -11.390 1.00 93.44 136 GLY A N 1
ATOM 1046 C CA . GLY A 1 136 ? 13.117 -5.741 -10.387 1.00 93.44 136 GLY A CA 1
ATOM 1047 C C . GLY A 1 136 ? 12.561 -4.749 -9.375 1.00 93.44 136 GLY A C 1
ATOM 1048 O O . GLY A 1 136 ? 13.079 -3.648 -9.176 1.00 93.44 136 GLY A O 1
ATOM 1049 N N . MET A 1 137 ? 11.462 -5.139 -8.742 1.00 94.25 137 MET A N 1
ATOM 1050 C CA . MET A 1 137 ? 10.842 -4.327 -7.712 1.00 94.25 137 MET A CA 1
ATOM 1051 C C . MET A 1 137 ? 11.150 -4.880 -6.319 1.00 94.25 137 MET A C 1
ATOM 1053 O O . MET A 1 137 ? 11.382 -6.075 -6.141 1.00 94.25 137 MET A O 1
ATOM 1057 N N . ARG A 1 138 ? 11.132 -4.004 -5.315 1.00 96.38 138 ARG A N 1
ATOM 1058 C CA . ARG A 1 138 ? 11.380 -4.321 -3.907 1.00 96.38 138 ARG A CA 1
ATOM 1059 C C . ARG A 1 138 ? 10.262 -3.776 -3.035 1.00 96.38 138 ARG A C 1
ATOM 1061 O O . ARG A 1 138 ? 9.782 -2.669 -3.261 1.00 96.38 138 ARG A O 1
ATOM 1068 N N . TYR A 1 139 ? 9.879 -4.553 -2.035 1.00 96.62 139 TYR A N 1
ATOM 1069 C CA . TYR A 1 139 ? 8.935 -4.131 -1.009 1.00 96.62 139 TYR A CA 1
ATOM 1070 C C . TYR A 1 139 ? 9.610 -3.184 -0.009 1.00 96.62 139 TYR A C 1
ATOM 1072 O O . TYR A 1 139 ? 10.791 -3.351 0.306 1.00 96.62 139 TYR A O 1
ATOM 1080 N N . THR A 1 140 ? 8.892 -2.175 0.480 1.00 96.00 140 THR A N 1
ATOM 1081 C CA . THR A 1 140 ? 9.386 -1.245 1.503 1.00 96.00 140 THR A CA 1
ATOM 1082 C C . THR A 1 140 ? 8.246 -0.812 2.433 1.00 96.00 140 THR A C 1
ATOM 1084 O O . THR A 1 140 ? 7.101 -0.654 2.011 1.00 96.00 140 THR A O 1
ATOM 1087 N N . GLU A 1 141 ? 8.572 -0.640 3.718 1.00 95.75 141 GLU A N 1
ATOM 1088 C CA . GLU A 1 141 ? 7.685 -0.078 4.741 1.00 95.75 141 GLU A CA 1
ATOM 1089 C C . GLU A 1 141 ? 8.290 1.230 5.244 1.00 95.75 141 GLU A C 1
ATOM 1091 O O . GLU A 1 141 ? 9.448 1.248 5.663 1.00 95.75 141 GLU A O 1
ATOM 1096 N N . MET A 1 142 ? 7.528 2.322 5.207 1.00 94.00 142 MET A N 1
ATOM 1097 C CA . MET A 1 142 ? 8.002 3.627 5.675 1.00 94.00 142 MET A CA 1
ATOM 1098 C C . MET A 1 142 ? 6.945 4.297 6.551 1.00 94.00 142 MET A C 1
ATOM 1100 O O . MET A 1 142 ? 5.807 4.454 6.102 1.00 94.00 142 MET A O 1
ATOM 1104 N N . PRO A 1 143 ? 7.276 4.716 7.784 1.00 93.88 143 PRO A N 1
ATOM 1105 C CA . PRO A 1 143 ? 6.394 5.601 8.531 1.00 93.88 143 PRO A CA 1
ATOM 1106 C C . PRO A 1 143 ? 6.279 6.942 7.799 1.00 93.88 143 PRO A C 1
ATOM 1108 O O . PRO A 1 143 ? 7.249 7.411 7.201 1.00 93.88 143 PRO A O 1
ATOM 1111 N N . GLY A 1 144 ? 5.114 7.580 7.857 1.00 90.69 144 GLY A N 1
ATOM 1112 C CA . GLY A 1 144 ? 4.978 8.922 7.306 1.00 90.69 144 GLY A CA 1
ATOM 1113 C C . GLY A 1 144 ? 3.694 9.644 7.687 1.00 90.69 144 GLY A C 1
ATOM 1114 O O . GLY A 1 144 ? 2.828 9.122 8.396 1.00 90.69 144 GLY A O 1
ATOM 1115 N N . ASP A 1 145 ? 3.611 10.882 7.214 1.00 90.81 145 ASP A N 1
ATOM 1116 C CA . ASP A 1 145 ? 2.451 11.755 7.361 1.00 90.81 145 ASP A CA 1
ATOM 1117 C C . ASP A 1 145 ? 1.319 11.391 6.397 1.00 90.81 145 ASP A C 1
ATOM 1119 O O . ASP A 1 145 ? 1.492 10.600 5.470 1.00 90.81 145 ASP A O 1
ATOM 1123 N N . ASP A 1 146 ? 0.156 12.009 6.603 1.00 89.69 146 ASP A N 1
ATOM 1124 C CA . ASP A 1 146 ? -0.976 11.932 5.678 1.00 89.69 146 ASP A CA 1
ATOM 1125 C C . ASP A 1 146 ? -0.555 12.397 4.266 1.00 89.69 146 ASP A C 1
ATOM 1127 O O . ASP A 1 146 ? -0.045 13.517 4.122 1.00 89.69 146 ASP A O 1
ATOM 1131 N N . PRO A 1 147 ? -0.768 11.581 3.217 1.00 89.38 147 PRO A N 1
ATOM 1132 C CA . PRO A 1 147 ? -0.346 11.909 1.855 1.00 89.38 147 PRO A CA 1
ATOM 1133 C C . PRO A 1 147 ? -0.934 13.225 1.323 1.00 89.38 147 PRO A C 1
ATOM 1135 O O . PRO A 1 147 ? -0.293 13.883 0.505 1.00 89.38 147 PRO A O 1
ATOM 1138 N N . GLU A 1 148 ? -2.104 13.660 1.800 1.00 87.81 148 GLU A N 1
ATOM 1139 C CA . GLU A 1 148 ? -2.691 14.950 1.406 1.00 87.81 148 GLU A CA 1
ATOM 1140 C C . GLU A 1 148 ? -1.909 16.144 1.964 1.00 87.81 148 GLU A C 1
ATOM 1142 O O . GLU A 1 148 ? -1.755 17.161 1.287 1.00 87.81 148 GLU A O 1
ATOM 1147 N N . ARG A 1 149 ? -1.349 16.015 3.173 1.00 85.75 149 ARG A N 1
ATOM 1148 C CA . ARG A 1 149 ? -0.492 17.054 3.762 1.00 85.75 149 ARG A CA 1
ATOM 1149 C C . ARG A 1 149 ? 0.827 17.171 3.012 1.00 85.75 149 ARG A C 1
ATOM 1151 O O . ARG A 1 149 ? 1.290 18.284 2.775 1.00 85.75 149 ARG A O 1
ATOM 1158 N N . LEU A 1 150 ? 1.398 16.034 2.608 1.00 83.19 150 LEU A N 1
ATOM 1159 C CA . LEU A 1 150 ? 2.598 16.006 1.769 1.00 83.19 150 LEU A CA 1
ATOM 1160 C C . LEU A 1 150 ? 2.332 16.660 0.406 1.00 83.19 150 LEU A C 1
ATOM 1162 O O . LEU A 1 150 ? 3.141 17.461 -0.057 1.00 83.19 150 LEU A O 1
ATOM 1166 N N . ALA A 1 151 ? 1.174 16.383 -0.202 1.00 83.06 151 ALA A N 1
ATOM 1167 C CA . ALA A 1 151 ? 0.763 17.017 -1.452 1.00 83.06 151 ALA A CA 1
ATOM 1168 C C . ALA A 1 151 ? 0.549 18.536 -1.296 1.00 83.06 151 ALA A C 1
ATOM 1170 O O . ALA A 1 151 ? 1.009 19.309 -2.132 1.00 83.06 151 ALA A O 1
ATOM 1171 N N . ALA A 1 152 ? -0.080 18.987 -0.207 1.00 82.88 152 ALA A N 1
ATOM 1172 C CA . ALA A 1 152 ? -0.271 20.413 0.065 1.00 82.88 152 ALA A CA 1
ATOM 1173 C C . ALA A 1 152 ? 1.064 21.156 0.265 1.00 82.88 152 ALA A C 1
ATOM 1175 O O . ALA A 1 152 ? 1.260 22.237 -0.291 1.00 82.88 152 ALA A O 1
ATOM 1176 N N . ALA A 1 153 ? 2.011 20.557 0.997 1.00 80.00 153 ALA A N 1
ATOM 1177 C CA . ALA A 1 153 ? 3.340 21.132 1.217 1.00 80.00 153 ALA A CA 1
ATOM 1178 C C . ALA A 1 153 ? 4.144 21.288 -0.090 1.00 80.00 153 ALA A C 1
ATOM 1180 O O . ALA A 1 153 ? 4.872 22.271 -0.259 1.00 80.00 153 ALA A O 1
ATOM 1181 N N . ALA A 1 154 ? 3.977 20.353 -1.031 1.00 72.69 154 ALA A N 1
ATOM 1182 C CA . ALA A 1 154 ? 4.580 20.409 -2.362 1.00 72.69 154 ALA A CA 1
ATOM 1183 C C . ALA A 1 154 ? 4.076 21.594 -3.200 1.00 72.69 154 ALA A C 1
ATOM 1185 O O . ALA A 1 154 ? 4.847 22.247 -3.900 1.00 72.69 154 ALA A O 1
ATOM 1186 N N . VAL A 1 155 ? 2.776 21.894 -3.120 1.00 74.75 155 VAL A N 1
ATOM 1187 C CA . VAL A 1 155 ? 2.178 23.018 -3.853 1.00 74.75 155 VAL A CA 1
ATOM 1188 C C . VAL A 1 155 ? 2.683 24.344 -3.288 1.00 74.75 155 VAL A C 1
ATOM 1190 O O . VAL A 1 155 ? 3.131 25.201 -4.050 1.00 74.75 155 VAL A O 1
ATOM 1193 N N . SER A 1 156 ? 2.700 24.497 -1.960 1.00 72.25 156 SER A N 1
ATOM 1194 C CA . SER A 1 156 ? 3.140 25.736 -1.303 1.00 72.25 156 SER A CA 1
ATOM 1195 C C . SER A 1 156 ? 4.618 26.073 -1.526 1.00 72.25 156 SER A C 1
ATOM 1197 O O . SER A 1 156 ? 4.985 27.244 -1.494 1.00 72.25 156 SER A O 1
ATOM 1199 N N . THR A 1 157 ? 5.473 25.080 -1.783 1.00 62.69 157 THR A N 1
ATOM 1200 C CA . THR A 1 157 ? 6.904 25.304 -2.064 1.00 62.69 157 THR A CA 1
ATOM 1201 C C . THR A 1 157 ? 7.176 25.757 -3.498 1.00 62.69 157 THR A C 1
ATOM 1203 O O . THR A 1 157 ? 8.239 26.310 -3.766 1.00 62.69 157 THR A O 1
ATOM 1206 N N . SER A 1 158 ? 6.216 25.596 -4.413 1.00 60.09 158 SER A N 1
ATOM 1207 C CA . SER A 1 158 ? 6.376 25.985 -5.822 1.00 60.09 158 SER A CA 1
ATOM 1208 C C . SER A 1 158 ? 6.040 27.455 -6.122 1.00 60.09 158 SER A C 1
ATOM 1210 O O . SER A 1 158 ? 6.369 27.943 -7.200 1.00 60.09 158 SER A O 1
ATOM 1212 N N . SER A 1 159 ? 5.414 28.177 -5.183 1.00 57.94 159 SER A N 1
ATOM 1213 C CA . SER A 1 159 ? 4.852 29.518 -5.419 1.00 57.94 159 SER A CA 1
ATOM 1214 C C . SER A 1 159 ? 5.600 30.682 -4.756 1.00 57.94 159 SER A C 1
ATOM 1216 O O . SER A 1 159 ? 5.116 31.811 -4.820 1.00 57.94 159 SER A O 1
ATOM 1218 N N . SER A 1 160 ? 6.754 30.461 -4.117 1.00 50.38 160 SER A N 1
ATOM 1219 C CA . SER A 1 160 ? 7.525 31.559 -3.510 1.00 50.38 160 SER A CA 1
ATOM 1220 C C . SER A 1 160 ? 8.522 32.177 -4.503 1.00 50.38 160 SER A C 1
ATOM 1222 O O . SER A 1 160 ? 9.476 31.502 -4.892 1.00 50.38 160 SER A O 1
ATOM 1224 N N . PRO A 1 161 ? 8.370 33.462 -4.884 1.00 54.62 161 PRO A N 1
ATOM 1225 C CA . PRO A 1 161 ? 9.434 34.205 -5.548 1.00 54.62 161 PRO A CA 1
ATOM 1226 C C . PRO A 1 161 ? 10.606 34.394 -4.575 1.00 54.62 161 PRO A C 1
ATOM 1228 O O . PRO A 1 161 ? 10.410 34.761 -3.417 1.00 54.62 161 PRO A O 1
ATOM 1231 N N . LEU A 1 162 ? 11.819 34.109 -5.053 1.00 53.44 162 LEU A N 1
ATOM 1232 C CA . LEU A 1 162 ? 13.085 34.239 -4.327 1.00 53.44 162 LEU A CA 1
ATOM 1233 C C . LEU A 1 162 ? 13.193 35.600 -3.607 1.00 53.44 162 LEU A C 1
ATOM 1235 O O . LEU A 1 162 ? 13.246 36.624 -4.291 1.00 53.44 162 LEU A O 1
ATOM 1239 N N . PRO A 1 163 ? 13.312 35.657 -2.267 1.00 49.41 163 PRO A N 1
ATOM 1240 C CA . PRO A 1 163 ? 13.886 36.822 -1.625 1.00 49.41 163 PRO A CA 1
ATOM 1241 C C . PRO A 1 163 ? 15.413 36.719 -1.694 1.00 49.41 163 PRO A C 1
ATOM 1243 O O . PRO A 1 163 ? 16.035 35.759 -1.236 1.00 49.41 163 PRO A O 1
ATOM 1246 N N . SER A 1 164 ? 16.005 37.733 -2.310 1.00 55.44 164 SER A N 1
ATOM 1247 C CA . SER A 1 164 ? 17.438 37.982 -2.359 1.00 55.44 164 SER A CA 1
ATOM 1248 C C . SER A 1 164 ? 18.071 38.023 -0.960 1.00 55.44 164 SER A C 1
ATOM 1250 O O . SER A 1 164 ? 17.576 38.706 -0.070 1.00 55.44 164 SER A O 1
ATOM 1252 N N . LEU A 1 165 ? 19.223 37.353 -0.838 1.00 57.53 165 LEU A N 1
ATOM 1253 C CA . LEU A 1 165 ? 20.342 37.640 0.072 1.00 57.53 165 LEU A CA 1
ATOM 1254 C C . LEU A 1 165 ? 20.016 37.796 1.570 1.00 57.53 165 LEU A C 1
ATOM 1256 O O . LEU A 1 165 ? 19.964 38.907 2.083 1.00 57.53 165 LEU A O 1
ATOM 1260 N N . PHE A 1 166 ? 19.989 36.686 2.312 1.00 52.19 166 PHE A N 1
ATOM 1261 C CA . PHE A 1 166 ? 20.438 36.696 3.709 1.00 52.19 166 PHE A CA 1
ATOM 1262 C C . PHE A 1 166 ? 21.287 35.458 4.013 1.00 52.19 166 PHE A C 1
ATOM 1264 O O . PHE A 1 166 ? 20.811 34.325 3.989 1.00 52.19 166 PHE A O 1
ATOM 1271 N N . SER A 1 167 ? 22.567 35.704 4.301 1.00 63.50 167 SER A N 1
ATOM 1272 C CA . SER A 1 167 ? 23.486 34.740 4.905 1.00 63.50 167 SER A CA 1
ATOM 1273 C C . SER A 1 167 ? 23.091 34.515 6.361 1.00 63.50 167 SER A C 1
ATOM 1275 O O . SER A 1 167 ? 23.314 35.388 7.197 1.00 63.50 167 SER A O 1
ATOM 1277 N N . ALA A 1 168 ? 22.553 33.341 6.684 1.00 49.38 168 ALA A N 1
ATOM 1278 C CA . ALA A 1 168 ? 22.500 32.855 8.056 1.00 49.38 168 ALA A CA 1
ATOM 1279 C C . ALA A 1 168 ? 22.834 31.356 8.103 1.00 49.38 168 ALA A C 1
ATOM 1281 O O . ALA A 1 168 ? 22.307 30.549 7.343 1.00 49.38 168 ALA A O 1
ATOM 1282 N N . SER A 1 169 ? 23.779 31.058 8.992 1.00 51.59 169 SER A N 1
ATOM 1283 C CA . SER A 1 169 ? 24.483 29.802 9.261 1.00 51.59 169 SER A CA 1
ATOM 1284 C C . SER A 1 169 ? 23.613 28.535 9.230 1.00 51.59 169 SER A C 1
ATOM 1286 O O . SER A 1 169 ? 22.571 28.458 9.879 1.00 51.59 169 SER A O 1
ATOM 1288 N N . SER A 1 170 ? 24.075 27.531 8.479 1.00 48.03 170 SER A N 1
ATOM 1289 C CA . SER A 1 170 ? 23.349 26.319 8.103 1.00 48.03 170 SER A CA 1
ATOM 1290 C C . SER A 1 170 ? 23.436 25.204 9.153 1.00 48.03 170 SER A C 1
ATOM 1292 O O . SER A 1 170 ? 24.464 24.537 9.278 1.00 48.03 170 SER A O 1
ATOM 1294 N N . ALA A 1 171 ? 22.325 24.921 9.830 1.00 48.12 171 ALA A N 1
ATOM 1295 C CA . ALA A 1 171 ? 22.035 23.570 10.300 1.00 48.12 171 ALA A CA 1
ATOM 1296 C C . ALA A 1 171 ? 21.362 22.822 9.140 1.00 48.12 171 ALA A C 1
ATOM 1298 O O . ALA A 1 171 ? 20.220 23.111 8.785 1.00 48.12 171 ALA A O 1
ATOM 1299 N N . SER A 1 172 ? 22.102 21.925 8.491 1.00 44.50 172 SER A N 1
ATOM 1300 C CA . SER A 1 172 ? 21.628 21.160 7.337 1.00 44.50 172 SER A CA 1
ATOM 1301 C C . SER A 1 172 ? 20.396 20.322 7.713 1.00 44.50 172 SER A C 1
ATOM 1303 O O . SER A 1 172 ? 20.512 19.466 8.593 1.00 44.50 172 SER A O 1
ATOM 1305 N N . PRO A 1 173 ? 19.227 20.501 7.070 1.00 51.94 173 PRO A N 1
ATOM 1306 C CA . PRO A 1 173 ? 18.143 19.537 7.208 1.00 51.94 173 PRO A CA 1
ATOM 1307 C C . PRO A 1 173 ? 18.593 18.184 6.625 1.00 51.94 173 PRO A C 1
ATOM 1309 O O . PRO A 1 173 ? 19.343 18.168 5.641 1.00 51.94 173 PRO A O 1
ATOM 1312 N N . PRO A 1 174 ? 18.172 17.042 7.203 1.00 46.00 174 PRO A N 1
ATOM 1313 C CA . PRO A 1 174 ? 18.504 15.734 6.660 1.00 46.00 174 PRO A CA 1
ATOM 1314 C C . PRO A 1 174 ? 17.959 15.644 5.234 1.00 46.00 174 PRO A C 1
ATOM 1316 O O . PRO A 1 174 ? 16.754 15.694 4.993 1.00 46.00 174 PRO A O 1
ATOM 1319 N N . SER A 1 175 ? 18.890 15.554 4.289 1.00 43.75 175 SER A N 1
ATOM 1320 C CA . SER A 1 175 ? 18.650 15.485 2.854 1.00 43.75 175 SER A CA 1
ATOM 1321 C C . SER A 1 175 ? 18.038 14.123 2.499 1.00 43.75 175 SER A C 1
ATOM 1323 O O . SER A 1 175 ? 18.710 13.232 1.992 1.00 43.75 175 SER A O 1
ATOM 1325 N N . SER A 1 176 ? 16.761 13.916 2.826 1.00 47.19 176 SER A N 1
ATOM 1326 C CA . SER A 1 176 ? 15.968 12.844 2.227 1.00 47.19 176 SER A CA 1
ATOM 1327 C C . SER A 1 176 ? 15.296 13.420 0.988 1.00 47.19 176 SER A C 1
ATOM 1329 O O . SER A 1 176 ? 14.167 13.903 1.022 1.00 47.19 176 SER A O 1
ATOM 1331 N N . SER A 1 177 ? 16.045 13.442 -0.112 1.00 49.69 177 SER A N 1
ATOM 1332 C CA . SER A 1 177 ? 15.612 13.869 -1.444 1.00 49.69 177 SER A CA 1
ATOM 1333 C C . SER A 1 177 ? 14.680 12.838 -2.092 1.00 49.69 177 SER A C 1
ATOM 1335 O O . SER A 1 177 ? 14.875 12.420 -3.234 1.00 49.69 177 SER A O 1
ATOM 1337 N N . ALA A 1 178 ? 13.656 12.388 -1.362 1.00 55.31 178 ALA A N 1
ATOM 1338 C CA . ALA A 1 178 ? 12.589 11.621 -1.978 1.00 55.31 178 ALA A CA 1
ATOM 1339 C C . ALA A 1 178 ? 11.897 12.530 -3.010 1.00 55.31 178 ALA A C 1
ATOM 1341 O O . ALA A 1 178 ? 11.522 13.655 -2.666 1.00 55.31 178 ALA A O 1
ATOM 1342 N N . PRO A 1 179 ? 11.745 12.095 -4.273 1.00 60.41 179 PRO A N 1
ATOM 1343 C CA . PRO A 1 179 ? 11.031 12.884 -5.260 1.00 60.41 179 PRO A CA 1
ATOM 1344 C C . PRO A 1 179 ? 9.624 13.154 -4.736 1.00 60.41 179 PRO A C 1
ATOM 1346 O O . PRO A 1 179 ? 8.917 12.237 -4.307 1.00 60.41 179 PRO A O 1
ATOM 1349 N N . VAL A 1 180 ? 9.236 14.425 -4.755 1.00 66.19 180 VAL A N 1
ATOM 1350 C CA . VAL A 1 180 ? 7.895 14.854 -4.379 1.00 66.19 180 VAL A CA 1
ATOM 1351 C C . VAL A 1 180 ? 6.951 14.398 -5.486 1.00 66.19 180 VAL A C 1
ATOM 1353 O O . VAL A 1 180 ? 6.780 15.060 -6.506 1.00 66.19 180 VAL A O 1
ATOM 1356 N N . LEU A 1 181 ? 6.413 13.191 -5.331 1.00 80.12 181 LEU A N 1
ATOM 1357 C CA . LEU A 1 181 ? 5.438 12.636 -6.256 1.00 80.12 181 LEU A CA 1
ATOM 1358 C C . LEU A 1 181 ? 4.093 13.330 -6.033 1.00 80.12 181 LEU A C 1
ATOM 1360 O O . LEU A 1 181 ? 3.585 13.355 -4.910 1.00 80.12 181 LEU A O 1
ATOM 1364 N N . ALA A 1 182 ? 3.501 13.861 -7.101 1.00 87.31 182 ALA A N 1
ATOM 1365 C CA . ALA A 1 182 ? 2.173 14.454 -7.041 1.00 87.31 182 ALA A CA 1
ATOM 1366 C C . ALA A 1 182 ? 1.131 13.352 -6.802 1.00 87.31 182 ALA A C 1
ATOM 1368 O O . ALA A 1 182 ? 0.976 12.433 -7.612 1.00 87.31 182 ALA A O 1
ATOM 1369 N N . LEU A 1 183 ? 0.439 13.418 -5.663 1.00 91.25 183 LEU A N 1
ATOM 1370 C CA . LEU A 1 183 ? -0.668 12.518 -5.358 1.00 91.25 183 LEU A CA 1
ATOM 1371 C C . LEU A 1 183 ? -1.835 12.834 -6.301 1.00 91.25 183 LEU A C 1
ATOM 1373 O O . LEU A 1 183 ? -2.364 13.940 -6.270 1.00 91.25 183 LEU A O 1
ATOM 1377 N N . GLN A 1 184 ? -2.251 11.859 -7.108 1.00 91.88 184 GLN A N 1
ATOM 1378 C CA . GLN A 1 184 ? -3.422 11.990 -7.978 1.00 91.88 184 GLN A CA 1
ATOM 1379 C C . GLN A 1 184 ? -4.697 11.520 -7.289 1.00 91.88 184 GLN A C 1
ATOM 1381 O O . GLN A 1 184 ? -5.758 12.116 -7.457 1.00 91.88 184 GLN A O 1
ATOM 1386 N N . THR A 1 185 ? -4.628 10.413 -6.548 1.00 93.56 185 THR A N 1
ATOM 1387 C CA . THR A 1 185 ? -5.827 9.792 -5.974 1.00 93.56 185 THR A CA 1
ATOM 1388 C C . THR A 1 185 ? -5.515 9.113 -4.649 1.00 93.56 185 THR A C 1
ATOM 1390 O O . THR A 1 185 ? -4.529 8.384 -4.534 1.00 93.56 185 THR A O 1
ATOM 1393 N N . LYS A 1 186 ? -6.395 9.317 -3.665 1.00 94.31 186 LYS A N 1
ATOM 1394 C CA . LYS A 1 186 ? -6.444 8.597 -2.388 1.00 94.31 186 LYS A CA 1
ATOM 1395 C C . LYS A 1 186 ? -7.821 7.953 -2.273 1.00 94.31 186 LYS A C 1
ATOM 1397 O O . LYS A 1 186 ? -8.826 8.647 -2.175 1.00 94.31 186 LYS A O 1
ATOM 1402 N N . THR A 1 187 ? -7.872 6.628 -2.312 1.00 95.00 187 THR A N 1
ATOM 1403 C CA . THR A 1 187 ? -9.127 5.866 -2.267 1.00 95.00 187 THR A CA 1
ATOM 1404 C C . THR A 1 187 ? -9.158 5.017 -1.008 1.00 95.00 187 THR A C 1
ATOM 1406 O O . THR A 1 187 ? -8.249 4.215 -0.798 1.00 95.00 187 THR A O 1
ATOM 1409 N N . LEU A 1 188 ? -10.192 5.165 -0.176 1.00 94.75 188 LEU A N 1
ATOM 1410 C CA . LEU A 1 188 ? -10.410 4.272 0.964 1.00 94.75 188 LEU A CA 1
ATOM 1411 C C . LEU A 1 188 ? -10.721 2.861 0.449 1.00 94.75 188 LEU A C 1
ATOM 1413 O O . LEU A 1 188 ? -11.663 2.672 -0.316 1.00 94.75 188 LEU A O 1
ATOM 1417 N N . VAL A 1 189 ? -9.923 1.884 0.869 1.00 96.25 189 VAL A N 1
ATOM 1418 C CA . VAL A 1 189 ? -10.106 0.470 0.514 1.00 96.25 189 VAL A CA 1
ATOM 1419 C C . VAL A 1 189 ? -10.917 -0.250 1.583 1.00 96.25 189 VAL A C 1
ATOM 1421 O O . VAL A 1 189 ? -11.745 -1.092 1.261 1.00 96.25 189 VAL A O 1
ATOM 1424 N N . GLY A 1 190 ? -10.678 0.059 2.855 1.00 95.75 190 GLY A N 1
ATOM 1425 C CA . GLY A 1 190 ? -11.355 -0.597 3.963 1.00 95.75 190 GLY A CA 1
ATOM 1426 C C . GLY A 1 190 ? -10.758 -0.217 5.307 1.00 95.75 190 GLY A C 1
ATOM 1427 O O . GLY A 1 190 ? -9.981 0.734 5.420 1.00 95.75 190 GLY A O 1
ATOM 1428 N N . THR A 1 191 ? -11.117 -0.983 6.328 1.00 96.06 191 THR A N 1
ATOM 1429 C CA . THR A 1 191 ? -10.589 -0.832 7.683 1.00 96.06 191 THR A CA 1
ATOM 1430 C C . THR A 1 191 ? -10.047 -2.155 8.199 1.00 96.06 191 THR A C 1
ATOM 1432 O O . THR A 1 191 ? -10.554 -3.216 7.848 1.00 96.06 191 THR A O 1
ATOM 1435 N N . ILE A 1 192 ? -9.023 -2.089 9.037 1.00 95.94 192 ILE A N 1
ATOM 1436 C CA . ILE A 1 192 ? -8.452 -3.244 9.736 1.00 95.94 192 ILE A CA 1
ATOM 1437 C C . ILE A 1 192 ? -8.573 -3.016 11.241 1.00 95.94 192 ILE A C 1
ATOM 1439 O O . ILE A 1 192 ? -8.490 -1.872 11.699 1.00 95.94 192 ILE A O 1
ATOM 1443 N N . ALA A 1 193 ? -8.785 -4.078 12.016 1.00 94.38 193 ALA A N 1
ATOM 1444 C CA . ALA A 1 193 ? -8.676 -4.002 13.470 1.00 94.38 193 ALA A CA 1
ATOM 1445 C C . ALA A 1 193 ? -7.213 -3.765 13.877 1.00 94.38 193 ALA A C 1
ATOM 1447 O O . ALA A 1 193 ? -6.292 -4.213 13.190 1.00 94.38 193 ALA A O 1
ATOM 1448 N N . ALA A 1 194 ? -6.987 -3.067 14.990 1.00 93.06 194 ALA A N 1
ATOM 1449 C CA . ALA A 1 194 ? -5.640 -2.795 15.479 1.00 93.06 194 ALA A CA 1
ATOM 1450 C C . ALA A 1 194 ? -4.864 -4.086 15.783 1.00 93.06 194 ALA A C 1
ATOM 1452 O O . ALA A 1 194 ? -3.678 -4.148 15.467 1.00 93.06 194 ALA A O 1
ATOM 1453 N N . GLU A 1 195 ? -5.515 -5.126 16.323 1.00 94.31 195 GLU A N 1
ATOM 1454 C CA . GLU A 1 195 ? -4.86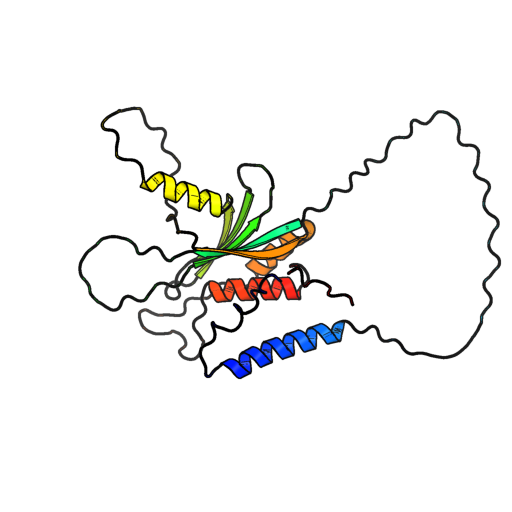3 -6.425 16.556 1.00 94.31 195 GLU A CA 1
ATOM 1455 C C . GLU A 1 195 ? -4.435 -7.152 15.271 1.00 94.31 195 GLU A C 1
ATOM 1457 O O . GLU A 1 195 ? -3.476 -7.922 15.293 1.00 94.31 195 GLU A O 1
ATOM 1462 N N . ASP A 1 196 ? -5.094 -6.889 14.140 1.00 96.44 196 ASP A N 1
ATOM 1463 C CA . ASP A 1 196 ? -4.774 -7.524 12.861 1.00 96.44 196 ASP A CA 1
ATOM 1464 C C . ASP A 1 196 ? -3.740 -6.733 12.046 1.00 96.44 196 ASP A C 1
ATOM 1466 O O . ASP A 1 196 ? -3.361 -7.149 10.948 1.00 96.44 196 ASP A O 1
ATOM 1470 N N . PHE A 1 197 ? -3.249 -5.600 12.556 1.00 95.44 197 PHE A N 1
ATOM 1471 C CA . PHE A 1 197 ? -2.332 -4.745 11.806 1.00 95.44 197 PHE A CA 1
ATOM 1472 C C . PHE A 1 197 ? -1.016 -5.446 11.451 1.00 95.44 197 PHE A C 1
ATOM 1474 O O . PHE A 1 197 ? -0.571 -5.378 10.303 1.00 95.44 197 PHE A O 1
ATOM 1481 N N . ASP A 1 198 ? -0.411 -6.173 12.390 1.00 96.75 198 ASP A N 1
ATOM 1482 C CA . ASP A 1 198 ? 0.814 -6.923 12.098 1.00 96.75 198 ASP A CA 1
ATOM 1483 C C . ASP A 1 198 ? 0.552 -8.090 11.138 1.00 96.75 198 ASP A C 1
ATOM 1485 O O . ASP A 1 198 ? 1.350 -8.325 10.229 1.00 96.75 198 ASP A O 1
ATOM 1489 N N . ARG A 1 199 ? -0.617 -8.740 11.230 1.00 97.88 199 ARG A N 1
ATOM 1490 C CA . ARG A 1 199 ? -1.026 -9.775 10.266 1.00 97.88 199 ARG A CA 1
ATOM 1491 C C . ARG A 1 199 ? -1.196 -9.200 8.859 1.00 97.88 199 ARG A C 1
ATOM 1493 O O . ARG A 1 199 ? -0.761 -9.817 7.889 1.00 97.88 199 ARG A O 1
ATOM 1500 N N . PHE A 1 200 ? -1.768 -8.004 8.734 1.00 98.06 200 PHE A N 1
ATOM 1501 C CA . PHE A 1 200 ? -1.874 -7.289 7.462 1.00 98.06 200 PHE A CA 1
ATOM 1502 C C . PHE A 1 200 ? -0.492 -6.972 6.863 1.00 98.06 200 PHE A C 1
ATOM 1504 O O . PHE A 1 200 ? -0.262 -7.191 5.668 1.00 98.06 200 PHE A O 1
ATOM 1511 N N . ARG A 1 201 ? 0.462 -6.517 7.688 1.00 97.62 201 ARG A N 1
ATOM 1512 C CA . ARG A 1 201 ? 1.856 -6.291 7.261 1.00 97.62 201 ARG A CA 1
ATOM 1513 C C . ARG A 1 201 ? 2.515 -7.588 6.799 1.00 97.62 201 ARG A C 1
ATOM 1515 O O . ARG A 1 201 ? 3.162 -7.605 5.754 1.00 97.62 201 ARG A O 1
ATOM 1522 N N . ASP A 1 202 ? 2.301 -8.686 7.516 1.00 98.06 202 ASP A N 1
ATOM 1523 C CA . ASP A 1 202 ? 2.826 -9.997 7.136 1.00 98.06 202 ASP A CA 1
ATOM 1524 C C . ASP A 1 202 ? 2.248 -10.502 5.809 1.00 98.06 202 ASP A C 1
ATOM 1526 O O . ASP A 1 202 ? 2.985 -11.060 4.994 1.00 98.06 202 ASP A O 1
ATOM 1530 N N . ILE A 1 203 ? 0.964 -10.263 5.526 1.00 97.81 203 ILE A N 1
ATOM 1531 C CA . ILE A 1 203 ? 0.379 -10.542 4.204 1.00 97.81 203 ILE A CA 1
ATOM 1532 C C . ILE A 1 203 ? 1.102 -9.758 3.112 1.00 97.81 203 ILE A C 1
ATOM 1534 O O . ILE A 1 203 ? 1.464 -10.339 2.086 1.00 97.81 203 ILE A O 1
ATOM 1538 N N . CYS A 1 204 ? 1.347 -8.466 3.338 1.00 97.69 204 CYS A N 1
ATOM 1539 C CA . CYS A 1 204 ? 2.050 -7.617 2.380 1.00 97.69 204 CYS A CA 1
ATOM 1540 C C . CYS A 1 204 ? 3.491 -8.101 2.143 1.00 97.69 204 CYS A C 1
ATOM 1542 O O . CYS A 1 204 ? 3.905 -8.208 0.991 1.00 97.69 204 CYS A O 1
ATOM 1544 N N . ARG A 1 205 ? 4.228 -8.485 3.196 1.00 97.44 205 ARG A N 1
ATOM 1545 C CA . ARG A 1 205 ? 5.587 -9.059 3.090 1.00 97.44 205 ARG A CA 1
ATOM 1546 C C . ARG A 1 205 ? 5.616 -10.388 2.341 1.00 97.44 205 ARG A C 1
ATOM 1548 O O . ARG A 1 205 ? 6.530 -10.637 1.559 1.00 97.44 205 ARG A O 1
ATOM 1555 N N . ARG A 1 206 ? 4.628 -11.255 2.586 1.00 97.25 206 ARG A N 1
ATOM 1556 C CA . ARG A 1 206 ? 4.506 -12.567 1.929 1.00 97.25 206 ARG A CA 1
ATOM 1557 C C . ARG A 1 206 ? 4.032 -12.467 0.481 1.00 97.25 206 ARG A C 1
ATOM 1559 O O . ARG A 1 206 ? 4.146 -13.450 -0.247 1.00 97.25 206 ARG A O 1
ATOM 1566 N N . ASN A 1 207 ? 3.492 -11.324 0.056 1.00 97.19 207 ASN A N 1
ATOM 1567 C CA . ASN A 1 207 ? 3.216 -11.050 -1.348 1.00 97.19 207 ASN A CA 1
ATOM 1568 C C . ASN A 1 207 ? 4.517 -10.594 -2.036 1.00 97.19 207 ASN A C 1
ATOM 1570 O O . ASN A 1 207 ? 4.921 -9.441 -1.860 1.00 97.19 207 ASN A O 1
ATOM 1574 N N . PRO A 1 208 ? 5.197 -11.464 -2.809 1.00 94.62 208 PRO A N 1
ATOM 1575 C CA . PRO A 1 208 ? 6.501 -11.125 -3.357 1.00 94.62 208 PRO A CA 1
ATOM 1576 C C . PRO A 1 208 ? 6.377 -9.939 -4.323 1.00 94.62 208 PRO A C 1
ATOM 1578 O O . PRO A 1 208 ? 5.442 -9.910 -5.134 1.00 94.62 208 PRO A O 1
ATOM 1581 N N . PRO A 1 209 ? 7.300 -8.963 -4.291 1.00 95.06 209 PRO A N 1
ATOM 1582 C CA . PRO A 1 209 ? 7.327 -7.914 -5.299 1.00 95.06 209 PRO A CA 1
ATOM 1583 C C . PRO A 1 209 ? 7.619 -8.520 -6.687 1.00 95.06 209 PRO A C 1
ATOM 1585 O O . PRO A 1 209 ? 8.236 -9.586 -6.779 1.00 95.06 209 PRO A O 1
ATOM 1588 N N . PRO A 1 210 ? 7.169 -7.889 -7.789 1.00 93.25 210 PRO A N 1
ATOM 1589 C CA . PRO A 1 210 ? 7.482 -8.363 -9.131 1.00 93.25 210 PRO A CA 1
ATOM 1590 C C . PRO A 1 210 ? 9.000 -8.479 -9.347 1.00 93.25 210 PRO A C 1
ATOM 1592 O O . PRO A 1 210 ? 9.722 -7.503 -9.108 1.00 93.25 210 PRO A O 1
ATOM 1595 N N . PRO A 1 211 ? 9.502 -9.639 -9.811 1.00 95.38 211 PRO A N 1
ATOM 1596 C CA . PRO A 1 211 ? 10.919 -9.799 -10.097 1.00 95.38 211 PRO A CA 1
ATOM 1597 C C . PRO A 1 211 ? 11.324 -8.940 -11.299 1.00 95.38 211 PRO A C 1
ATOM 1599 O O . PRO A 1 211 ? 10.495 -8.298 -11.956 1.00 95.38 211 PRO A O 1
ATOM 1602 N N . ARG A 1 212 ? 12.619 -8.958 -11.619 1.00 95.75 212 ARG A N 1
ATOM 1603 C CA . ARG A 1 212 ? 13.107 -8.468 -12.906 1.00 95.75 212 ARG A CA 1
ATOM 1604 C C . ARG A 1 212 ? 12.389 -9.226 -14.028 1.00 95.75 212 ARG A C 1
ATOM 1606 O O . ARG A 1 212 ? 12.317 -10.450 -14.004 1.00 95.75 212 ARG A O 1
ATOM 1613 N N . GLN A 1 213 ? 11.837 -8.491 -14.984 1.00 95.00 213 GLN A N 1
ATOM 1614 C CA . GLN A 1 213 ? 11.011 -8.999 -16.085 1.00 95.00 213 GLN A CA 1
ATOM 1615 C C . GLN A 1 213 ? 11.590 -8.663 -17.462 1.00 95.00 213 GLN A C 1
ATOM 1617 O O . GLN A 1 213 ? 11.182 -9.266 -18.457 1.00 95.00 213 GLN A O 1
ATOM 1622 N N . PHE A 1 214 ? 12.548 -7.736 -17.523 1.00 94.56 214 PHE A N 1
ATOM 1623 C CA . PHE A 1 214 ? 13.207 -7.302 -18.751 1.00 94.56 214 PHE A CA 1
ATOM 1624 C C . PHE A 1 214 ? 14.733 -7.370 -18.639 1.00 94.56 214 PHE A C 1
ATOM 1626 O O . PHE A 1 214 ? 15.312 -7.068 -17.592 1.00 94.56 214 PHE A O 1
ATOM 1633 N N . ASP A 1 215 ? 15.373 -7.726 -19.750 1.00 94.19 215 ASP A N 1
ATOM 1634 C CA . ASP A 1 215 ? 16.803 -7.582 -19.994 1.00 94.19 215 ASP A CA 1
ATOM 1635 C C . ASP A 1 215 ? 17.019 -6.601 -21.153 1.00 94.19 215 ASP A C 1
ATOM 1637 O O . ASP A 1 215 ? 16.864 -6.936 -22.333 1.00 94.19 215 ASP A O 1
ATOM 1641 N N . GLY A 1 216 ? 17.246 -5.333 -20.798 1.00 91.44 216 GLY A N 1
ATOM 1642 C CA . GLY A 1 216 ? 17.167 -4.220 -21.741 1.00 91.44 216 GLY A CA 1
ATOM 1643 C C . GLY A 1 216 ? 15.770 -4.131 -22.362 1.00 91.44 216 GLY A C 1
ATOM 1644 O O . GLY A 1 216 ? 14.763 -4.134 -21.661 1.00 91.44 216 GLY A O 1
ATOM 1645 N N . ALA A 1 217 ? 15.699 -4.109 -23.692 1.00 89.62 217 ALA A N 1
ATOM 1646 C CA . ALA A 1 217 ? 14.432 -4.050 -24.424 1.00 89.62 217 ALA A CA 1
ATOM 1647 C C . ALA A 1 217 ? 13.705 -5.408 -24.547 1.00 89.62 217 ALA A C 1
ATOM 1649 O O . ALA A 1 217 ? 12.611 -5.472 -25.111 1.00 89.62 217 ALA A O 1
ATOM 1650 N N . ARG A 1 218 ? 14.300 -6.514 -24.075 1.00 93.69 218 ARG A N 1
ATOM 1651 C CA . ARG A 1 218 ? 13.744 -7.866 -24.241 1.00 93.69 218 ARG A CA 1
ATOM 1652 C C . ARG A 1 218 ? 13.055 -8.338 -22.967 1.00 93.69 218 ARG A C 1
ATOM 1654 O O . ARG A 1 218 ? 13.591 -8.192 -21.875 1.00 93.69 218 ARG A O 1
ATOM 1661 N N . ARG A 1 219 ? 11.878 -8.957 -23.098 1.00 95.75 219 ARG A N 1
ATOM 1662 C CA . ARG A 1 219 ? 11.218 -9.648 -21.977 1.00 95.75 219 ARG A CA 1
ATOM 1663 C C . ARG A 1 219 ? 11.994 -10.916 -21.643 1.00 95.75 219 ARG A C 1
ATOM 1665 O O . ARG A 1 219 ? 12.288 -11.694 -22.545 1.00 95.75 219 ARG A O 1
ATOM 1672 N N . LEU A 1 220 ? 12.255 -11.138 -20.357 1.00 95.12 220 LEU A N 1
ATOM 1673 C CA . LEU A 1 220 ? 12.894 -12.366 -19.875 1.00 95.12 220 LEU A CA 1
ATOM 1674 C C . LEU A 1 220 ? 12.030 -13.595 -20.174 1.00 95.12 220 LEU A C 1
ATOM 1676 O O . LEU A 1 220 ? 12.543 -14.627 -20.591 1.00 95.12 220 LEU A O 1
ATOM 1680 N N . VAL A 1 221 ? 10.711 -13.465 -19.996 1.00 94.81 221 VAL A N 1
ATOM 1681 C CA . VAL A 1 221 ? 9.742 -14.530 -20.274 1.00 94.81 221 VAL A CA 1
ATOM 1682 C C . VAL A 1 221 ? 8.586 -13.958 -21.110 1.00 94.81 221 VAL A C 1
ATOM 1684 O O . VAL A 1 221 ? 7.699 -13.300 -20.561 1.00 94.81 221 VAL A O 1
ATOM 1687 N N . PRO A 1 222 ? 8.571 -14.161 -22.442 1.00 93.56 222 PRO A N 1
ATOM 1688 C CA . PRO A 1 222 ? 7.615 -13.506 -23.344 1.00 93.56 222 PRO A CA 1
ATOM 1689 C C . PRO A 1 222 ? 6.132 -13.802 -23.072 1.00 93.56 222 PRO A C 1
ATOM 1691 O O . PRO A 1 222 ? 5.279 -12.963 -23.358 1.00 93.56 222 PRO A O 1
ATOM 1694 N N . TRP A 1 223 ? 5.806 -14.968 -22.513 1.00 94.31 223 TRP A N 1
ATOM 1695 C CA . TRP A 1 223 ? 4.422 -15.387 -22.256 1.00 94.31 223 TRP A CA 1
ATOM 1696 C C . TRP A 1 223 ? 3.892 -14.995 -20.871 1.00 94.31 223 TRP A C 1
ATOM 1698 O O . TRP A 1 223 ? 2.684 -15.027 -20.664 1.00 94.31 223 TRP A O 1
ATOM 1708 N N . VAL A 1 224 ? 4.752 -14.604 -19.924 1.00 92.19 224 VAL A N 1
ATOM 1709 C CA . VAL A 1 224 ? 4.322 -14.205 -18.570 1.00 92.19 224 VAL A CA 1
ATOM 1710 C C . VAL A 1 224 ? 3.973 -12.719 -18.568 1.00 92.19 224 VAL A C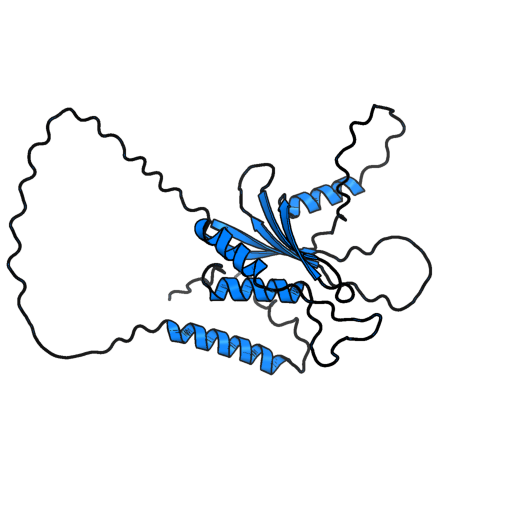 1
ATOM 1712 O O . VAL A 1 224 ? 4.883 -11.920 -18.802 1.00 92.19 224 VAL A O 1
ATOM 1715 N N . PRO A 1 225 ? 2.710 -12.315 -18.323 1.00 92.75 225 PRO A N 1
ATOM 1716 C CA . PRO A 1 225 ? 2.296 -10.911 -18.337 1.00 92.75 225 PRO A CA 1
ATOM 1717 C C . PRO A 1 225 ? 3.178 -10.018 -17.461 1.00 92.75 225 PRO A C 1
ATOM 1719 O O . PRO A 1 225 ? 3.661 -10.443 -16.413 1.00 92.75 225 PRO A O 1
ATOM 1722 N N . VAL A 1 226 ? 3.379 -8.770 -17.895 1.00 93.31 226 VAL A N 1
ATOM 1723 C CA . VAL A 1 226 ? 4.183 -7.812 -17.130 1.00 93.31 226 VAL A CA 1
ATOM 1724 C C . VAL A 1 226 ? 3.423 -7.403 -15.873 1.00 93.31 226 VAL A C 1
ATOM 1726 O O . VAL A 1 226 ? 2.401 -6.729 -15.970 1.00 93.31 226 VAL A O 1
ATOM 1729 N N . ARG A 1 227 ? 3.956 -7.765 -14.710 1.00 94.88 227 ARG A N 1
ATOM 1730 C CA . ARG A 1 227 ? 3.428 -7.417 -13.392 1.00 94.88 227 ARG A CA 1
ATOM 1731 C C . ARG A 1 227 ? 4.025 -6.095 -12.908 1.00 94.88 227 ARG A C 1
ATOM 1733 O O . ARG A 1 227 ? 5.238 -5.879 -12.993 1.00 94.88 227 ARG A O 1
ATOM 1740 N N . ARG A 1 228 ? 3.176 -5.204 -12.401 1.00 93.75 228 ARG A N 1
ATOM 1741 C CA . ARG A 1 228 ? 3.495 -3.839 -11.952 1.00 93.75 228 ARG A CA 1
ATOM 1742 C C . ARG A 1 228 ? 3.201 -3.666 -10.457 1.00 93.75 228 ARG A C 1
ATOM 1744 O O . ARG A 1 228 ? 2.650 -4.554 -9.809 1.00 93.75 228 ARG A O 1
ATOM 1751 N N . SER A 1 229 ? 3.531 -2.495 -9.907 1.00 93.62 229 SER A N 1
ATOM 1752 C CA . SER A 1 229 ? 3.184 -2.133 -8.521 1.00 93.62 229 SER A CA 1
ATOM 1753 C C . SER A 1 229 ? 1.670 -2.149 -8.277 1.00 93.62 229 SER A C 1
ATOM 1755 O O . SER A 1 229 ? 1.227 -2.524 -7.194 1.00 93.62 229 SER A O 1
ATOM 1757 N N . GLN A 1 230 ? 0.870 -1.820 -9.298 1.00 95.19 230 GLN A N 1
ATOM 1758 C CA . GLN A 1 230 ? -0.589 -1.920 -9.249 1.00 95.19 230 GLN A CA 1
ATOM 1759 C C . GLN A 1 230 ? -1.070 -3.340 -8.927 1.00 95.19 230 GLN A C 1
ATOM 1761 O O . GLN A 1 230 ? -1.929 -3.506 -8.063 1.00 95.19 230 GLN A O 1
ATOM 1766 N N . ASP A 1 231 ? -0.511 -4.346 -9.604 1.00 95.69 231 ASP A N 1
ATOM 1767 C CA . ASP A 1 231 ? -0.902 -5.745 -9.425 1.00 95.69 231 ASP A CA 1
ATOM 1768 C C . ASP A 1 231 ? -0.560 -6.222 -8.015 1.00 95.69 231 ASP A C 1
ATOM 1770 O O . ASP A 1 231 ? -1.384 -6.848 -7.353 1.00 95.69 231 ASP A O 1
ATOM 1774 N N . TRP A 1 232 ? 0.614 -5.832 -7.504 1.00 96.94 232 TRP A N 1
ATOM 1775 C CA . TRP A 1 232 ? 0.988 -6.121 -6.122 1.00 96.94 232 TRP A CA 1
ATOM 1776 C C . TRP A 1 232 ? -0.011 -5.520 -5.123 1.00 96.94 232 TRP A C 1
ATOM 1778 O O . TRP A 1 232 ? -0.464 -6.227 -4.225 1.00 96.94 232 TRP A O 1
ATOM 1788 N N . VAL A 1 233 ? -0.415 -4.253 -5.301 1.00 97.12 233 VAL A N 1
ATOM 1789 C CA . VAL A 1 233 ? -1.415 -3.606 -4.431 1.00 97.12 233 VAL A CA 1
ATOM 1790 C C . VAL A 1 233 ? -2.750 -4.351 -4.483 1.00 97.12 233 VAL A C 1
ATOM 1792 O O . VAL A 1 233 ? -3.325 -4.641 -3.434 1.00 97.12 233 VAL A O 1
ATOM 1795 N N . HIS A 1 234 ? -3.237 -4.693 -5.678 1.00 96.12 234 HIS A N 1
ATOM 1796 C CA . HIS A 1 234 ? -4.487 -5.440 -5.837 1.00 96.12 234 HIS A CA 1
ATOM 1797 C C . HIS A 1 234 ? -4.431 -6.814 -5.161 1.00 96.12 234 HIS A C 1
ATOM 1799 O O . HIS A 1 234 ? -5.357 -7.180 -4.440 1.00 96.12 234 HIS A O 1
ATOM 1805 N N . GLU A 1 235 ? -3.342 -7.559 -5.345 1.00 97.06 235 GLU A N 1
ATOM 1806 C CA . GLU A 1 235 ? -3.158 -8.870 -4.723 1.00 97.06 235 GLU A CA 1
ATOM 1807 C C . GLU A 1 235 ? -3.059 -8.781 -3.194 1.00 97.06 235 GLU A C 1
ATOM 1809 O O . GLU A 1 235 ? -3.646 -9.612 -2.501 1.00 97.06 235 GLU A O 1
ATOM 1814 N N . SER A 1 236 ? -2.367 -7.773 -2.653 1.00 97.81 236 SER A N 1
ATOM 1815 C CA . SER A 1 236 ? -2.268 -7.554 -1.202 1.00 97.81 236 SER A CA 1
ATOM 1816 C C . SER A 1 236 ? -3.635 -7.252 -0.586 1.00 97.81 236 SER A C 1
ATOM 1818 O O . SER A 1 236 ? -3.986 -7.828 0.445 1.00 97.81 236 SER A O 1
ATOM 1820 N N . ILE A 1 237 ? -4.443 -6.412 -1.245 1.00 97.31 237 ILE A N 1
ATOM 1821 C CA . ILE A 1 237 ? -5.831 -6.142 -0.842 1.00 97.31 237 ILE A CA 1
ATOM 1822 C C . ILE A 1 237 ? -6.644 -7.439 -0.887 1.00 97.31 237 ILE A C 1
ATOM 1824 O O . ILE A 1 237 ? -7.239 -7.819 0.118 1.00 97.31 237 ILE A O 1
ATOM 1828 N N . ALA A 1 238 ? -6.633 -8.152 -2.016 1.00 97.00 238 ALA A N 1
ATOM 1829 C CA . ALA A 1 238 ? -7.419 -9.369 -2.200 1.00 97.00 238 ALA A CA 1
ATOM 1830 C C . ALA A 1 238 ? -7.085 -10.454 -1.162 1.00 97.00 238 ALA A C 1
ATOM 1832 O O . ALA A 1 238 ? -7.994 -11.060 -0.598 1.00 97.00 238 ALA A O 1
ATOM 1833 N N . ARG A 1 239 ? -5.796 -10.664 -0.855 1.00 97.94 239 ARG A N 1
ATOM 1834 C CA . ARG A 1 239 ? -5.352 -11.595 0.197 1.00 97.94 239 ARG A CA 1
ATOM 1835 C C . ARG A 1 239 ? -5.840 -11.166 1.579 1.00 97.94 239 ARG A C 1
ATOM 1837 O O . ARG A 1 239 ? -6.344 -11.995 2.325 1.00 97.94 239 ARG A O 1
ATOM 1844 N N . SER A 1 240 ? -5.749 -9.875 1.891 1.00 97.88 240 SER A N 1
ATOM 1845 C CA . SER A 1 240 ? -6.188 -9.334 3.184 1.00 97.88 240 SER A CA 1
ATOM 1846 C C . SER A 1 240 ? -7.698 -9.467 3.394 1.00 97.88 240 SER A C 1
ATOM 1848 O O . SER A 1 240 ? -8.142 -9.755 4.504 1.00 97.88 240 SER A O 1
ATOM 1850 N N . VAL A 1 241 ? -8.486 -9.308 2.326 1.00 96.88 241 VAL A N 1
ATOM 1851 C CA . VAL A 1 241 ? -9.935 -9.560 2.342 1.00 96.88 241 VAL A CA 1
ATOM 1852 C C . VAL A 1 241 ? -10.227 -11.051 2.498 1.00 96.88 241 VAL A C 1
ATOM 1854 O O . VAL A 1 241 ? -11.069 -11.428 3.306 1.00 96.88 241 VAL A O 1
ATOM 1857 N N . ALA A 1 242 ? -9.523 -11.912 1.759 1.00 95.81 242 ALA A N 1
ATOM 1858 C CA . ALA A 1 242 ? -9.711 -13.360 1.831 1.00 95.81 242 ALA A CA 1
ATOM 1859 C C . ALA A 1 242 ? -9.372 -13.939 3.218 1.00 95.81 242 ALA A C 1
ATOM 1861 O O . ALA A 1 242 ? -10.012 -14.897 3.646 1.00 95.81 242 ALA A O 1
ATOM 1862 N N . GLU A 1 243 ? -8.406 -13.350 3.930 1.00 96.75 243 GLU A N 1
ATOM 1863 C CA . GLU A 1 243 ? -8.073 -13.703 5.318 1.00 96.75 243 GLU A CA 1
ATOM 1864 C C . GLU A 1 243 ? -9.016 -13.068 6.362 1.00 96.75 243 GLU A C 1
ATOM 1866 O O . GLU A 1 243 ? -8.867 -13.332 7.554 1.00 96.75 243 GLU A O 1
ATOM 1871 N N . GLY A 1 244 ? -9.986 -12.246 5.940 1.00 96.12 244 GLY A N 1
ATOM 1872 C CA . GLY A 1 244 ? -10.951 -11.588 6.828 1.00 96.12 244 GLY A CA 1
ATOM 1873 C C . GLY A 1 244 ? -10.369 -10.452 7.674 1.00 96.12 244 GLY A C 1
ATOM 1874 O O . GLY A 1 244 ? -11.017 -10.009 8.615 1.00 96.12 244 GLY A O 1
ATOM 1875 N N . ILE A 1 245 ? -9.161 -9.984 7.349 1.00 96.88 245 ILE A N 1
ATOM 1876 C CA . ILE A 1 245 ? -8.460 -8.921 8.085 1.00 96.88 245 ILE A CA 1
ATOM 1877 C C . ILE A 1 245 ? -8.897 -7.540 7.600 1.00 96.88 245 ILE A C 1
ATOM 1879 O O . ILE A 1 245 ? -9.072 -6.618 8.394 1.00 96.88 245 ILE A O 1
ATOM 1883 N N . LEU A 1 246 ? -9.051 -7.389 6.282 1.00 96.75 246 LEU A N 1
ATOM 1884 C CA . LEU A 1 246 ? -9.469 -6.137 5.666 1.00 96.75 246 LEU A CA 1
ATOM 1885 C C . LEU A 1 246 ? -10.980 -6.126 5.452 1.00 96.75 246 LEU A C 1
ATOM 1887 O O . LEU A 1 246 ? -11.504 -6.796 4.562 1.00 96.75 246 LEU A O 1
ATOM 1891 N N . ASP A 1 247 ? -11.661 -5.308 6.242 1.00 95.25 247 ASP A N 1
ATOM 1892 C CA . ASP A 1 247 ? -13.086 -5.047 6.117 1.00 95.25 247 ASP A CA 1
ATOM 1893 C C . ASP A 1 247 ? -13.326 -3.924 5.101 1.00 95.25 247 ASP A C 1
ATOM 1895 O O . ASP A 1 247 ? -13.123 -2.740 5.384 1.00 95.25 247 ASP A O 1
ATOM 1899 N N . VAL A 1 248 ? -13.760 -4.307 3.900 1.00 93.94 248 VAL A N 1
ATOM 1900 C CA . VAL A 1 248 ? -14.082 -3.395 2.785 1.00 93.94 248 VAL A CA 1
ATOM 1901 C C . VAL A 1 248 ? -15.414 -2.665 3.023 1.00 93.94 248 VAL A C 1
ATOM 1903 O O . VAL A 1 248 ? -15.822 -1.830 2.221 1.00 93.94 248 VAL A O 1
ATOM 1906 N N . GLY A 1 249 ? -16.121 -2.955 4.122 1.00 83.25 249 GLY A N 1
ATOM 1907 C CA . GLY A 1 249 ? -17.384 -2.304 4.433 1.00 83.25 249 GLY A CA 1
ATOM 1908 C C . GLY A 1 249 ? -18.456 -2.618 3.396 1.00 83.25 249 GLY A C 1
ATOM 1909 O O . GLY A 1 249 ? -19.240 -1.733 3.046 1.00 83.25 249 GLY A O 1
ATOM 1910 N N . LEU A 1 250 ? -18.505 -3.867 2.900 1.00 59.78 250 LEU A N 1
ATOM 1911 C CA . LEU A 1 250 ? -19.689 -4.363 2.202 1.00 59.78 250 LEU A CA 1
ATOM 1912 C C . LEU A 1 250 ? -20.858 -4.126 3.149 1.00 59.78 250 LEU A C 1
ATOM 1914 O O . LEU A 1 250 ? -21.018 -4.849 4.132 1.00 59.78 250 LEU A O 1
ATOM 1918 N N . ARG A 1 251 ? -21.622 -3.059 2.880 1.00 47.28 251 ARG A N 1
ATOM 1919 C CA . ARG A 1 251 ? -22.874 -2.768 3.563 1.00 47.28 251 ARG A CA 1
ATOM 1920 C C . ARG A 1 251 ? -23.600 -4.097 3.647 1.00 47.28 251 ARG A C 1
ATOM 1922 O O . ARG A 1 251 ? -23.955 -4.654 2.608 1.00 47.28 251 ARG A O 1
ATOM 1929 N N . GLN A 1 252 ? -23.797 -4.602 4.862 1.00 41.72 252 GLN A N 1
ATOM 1930 C CA . GLN A 1 252 ? -24.873 -5.539 5.104 1.00 41.72 252 GLN A CA 1
ATOM 1931 C C . GLN A 1 252 ? -26.132 -4.785 4.673 1.00 41.72 252 GLN A C 1
ATOM 1933 O O . GLN A 1 252 ? -26.677 -3.976 5.416 1.00 41.72 252 GLN A O 1
ATOM 1938 N N . GLN A 1 253 ? -26.528 -4.948 3.412 1.00 39.03 253 GLN A N 1
ATOM 1939 C CA . GLN A 1 253 ? -27.885 -4.681 2.981 1.00 39.03 253 GLN A CA 1
ATOM 1940 C C . GLN A 1 253 ? -28.702 -5.845 3.537 1.00 39.03 253 GLN A C 1
ATOM 1942 O O . GLN A 1 253 ? -29.083 -6.761 2.816 1.00 39.03 253 GLN A O 1
ATOM 1947 N N . SER A 1 254 ? -28.847 -5.873 4.860 1.00 37.94 254 SER A N 1
ATOM 1948 C CA . SER A 1 254 ? -29.854 -6.670 5.534 1.00 37.94 254 SER A CA 1
ATOM 1949 C C . SER A 1 254 ? -31.192 -6.040 5.161 1.00 37.94 254 SER A C 1
ATOM 1951 O O . SER A 1 254 ? -31.496 -4.922 5.581 1.00 37.94 254 SER A O 1
ATOM 1953 N N . ALA A 1 255 ? -31.918 -6.728 4.283 1.00 37.00 255 ALA A N 1
ATOM 1954 C CA . ALA A 1 255 ? -33.359 -6.573 4.137 1.00 37.00 255 ALA A CA 1
ATOM 1955 C C . ALA A 1 255 ? -34.063 -7.234 5.328 1.00 37.00 255 ALA A C 1
ATOM 1957 O O . ALA A 1 255 ? -33.542 -8.271 5.806 1.00 37.00 255 ALA A O 1
#